Protein AF-A0A401T7M8-F1 (afdb_monomer_lite)

Structure (mmCIF, N/CA/C/O backbone):
data_AF-A0A401T7M8-F1
#
_entry.id   AF-A0A401T7M8-F1
#
loop_
_atom_site.group_PDB
_atom_site.id
_atom_site.type_symbol
_atom_site.label_atom_id
_atom_site.label_alt_id
_atom_site.label_comp_id
_atom_site.label_asym_id
_atom_site.label_entity_id
_atom_site.label_seq_id
_atom_site.pdbx_PDB_ins_code
_atom_site.Cartn_x
_atom_site.Cartn_y
_atom_site.Cartn_z
_atom_site.occupancy
_atom_site.B_iso_or_equiv
_atom_site.auth_seq_id
_atom_site.auth_comp_id
_atom_site.auth_asym_id
_atom_site.auth_atom_id
_atom_site.pdbx_PDB_model_num
ATOM 1 N N . MET A 1 1 ? 1.862 6.008 -0.676 1.00 31.38 1 MET A N 1
ATOM 2 C CA . MET A 1 1 ? 2.885 5.037 -0.182 1.00 31.38 1 MET A CA 1
ATOM 3 C C . MET A 1 1 ? 3.430 5.358 1.215 1.00 31.38 1 MET A C 1
ATOM 5 O O . MET A 1 1 ? 3.643 4.429 1.975 1.00 31.38 1 MET A O 1
ATOM 9 N N . VAL A 1 2 ? 3.645 6.629 1.590 1.00 28.81 2 VAL A N 1
ATOM 10 C CA . VAL A 1 2 ? 4.182 6.991 2.924 1.00 28.81 2 VAL A CA 1
ATOM 11 C C . VAL A 1 2 ? 3.131 6.865 4.044 1.00 28.81 2 VAL A C 1
ATOM 13 O O . VAL A 1 2 ? 3.488 6.585 5.181 1.00 28.81 2 VAL A O 1
ATOM 16 N N . SER A 1 3 ? 1.835 6.980 3.742 1.00 32.28 3 SER A N 1
ATOM 17 C CA . SER A 1 3 ? 0.786 7.075 4.772 1.00 32.28 3 SER A CA 1
ATOM 18 C C . SER A 1 3 ? 0.547 5.792 5.589 1.00 32.28 3 SER A C 1
ATOM 20 O O . SER A 1 3 ? 0.244 5.888 6.776 1.00 32.28 3 SER A O 1
ATOM 22 N N . PHE A 1 4 ? 0.754 4.595 5.021 1.00 37.69 4 PHE A N 1
ATOM 23 C CA . PHE A 1 4 ? 0.556 3.327 5.748 1.00 37.69 4 PHE A CA 1
ATOM 24 C C . PHE A 1 4 ? 1.695 2.998 6.726 1.00 37.69 4 PHE A C 1
ATOM 26 O O . PHE A 1 4 ? 1.486 2.322 7.730 1.00 37.69 4 PHE A O 1
ATOM 33 N N . PHE A 1 5 ? 2.912 3.478 6.450 1.00 39.28 5 PHE A N 1
ATOM 34 C CA . PHE A 1 5 ? 4.125 3.049 7.158 1.00 39.28 5 PHE A CA 1
ATOM 35 C C . PHE A 1 5 ? 4.522 3.936 8.343 1.00 39.28 5 PHE A C 1
ATOM 37 O O . PHE A 1 5 ? 5.533 3.663 8.988 1.00 39.28 5 PHE A O 1
ATOM 44 N N . VAL A 1 6 ? 3.746 4.984 8.650 1.00 40.47 6 VAL A N 1
ATOM 45 C CA . VAL A 1 6 ? 4.105 5.962 9.698 1.00 40.47 6 VAL A CA 1
ATOM 46 C C . VAL A 1 6 ? 3.159 5.968 10.904 1.00 40.47 6 VAL A C 1
ATOM 48 O O . VAL A 1 6 ? 3.328 6.749 11.839 1.00 40.47 6 VAL A O 1
ATOM 51 N N . VAL A 1 7 ? 2.208 5.038 10.964 1.00 35.06 7 VAL A N 1
ATOM 52 C CA . VAL A 1 7 ? 1.439 4.806 12.191 1.00 35.06 7 VAL A CA 1
ATOM 53 C C . VAL A 1 7 ? 1.988 3.567 12.873 1.00 35.06 7 VAL A C 1
ATOM 55 O O . VAL A 1 7 ? 1.633 2.439 12.556 1.00 35.06 7 VAL A O 1
ATOM 58 N N . SER A 1 8 ? 2.905 3.790 13.812 1.00 33.16 8 SER A N 1
ATOM 59 C CA . SER A 1 8 ? 3.337 2.753 14.744 1.00 33.16 8 SER A CA 1
ATOM 60 C C . SER A 1 8 ? 2.199 2.538 15.752 1.00 33.16 8 SER A C 1
ATOM 62 O O . SER A 1 8 ? 1.913 3.466 16.517 1.00 33.16 8 SER A O 1
ATOM 64 N N . PRO A 1 9 ? 1.510 1.379 15.785 1.00 36.31 9 PRO A N 1
ATOM 65 C CA . PRO A 1 9 ? 0.599 1.104 16.882 1.00 36.31 9 PRO A CA 1
ATOM 66 C C . PRO A 1 9 ? 1.439 1.009 18.157 1.00 36.31 9 PRO A C 1
ATOM 68 O O . PRO A 1 9 ? 2.348 0.183 18.259 1.00 36.31 9 PRO A O 1
ATOM 71 N N . LYS A 1 10 ? 1.160 1.867 19.142 1.00 33.59 10 LYS A N 1
ATOM 72 C CA . LYS A 1 10 ? 1.684 1.661 20.494 1.00 33.59 10 LYS A CA 1
ATOM 73 C C . LYS A 1 10 ? 1.065 0.369 21.021 1.00 33.59 10 LYS A C 1
ATOM 75 O O . LYS A 1 10 ? -0.096 0.360 21.420 1.00 33.59 10 LYS A O 1
ATOM 80 N N . THR A 1 11 ? 1.832 -0.717 21.018 1.00 35.06 11 THR A N 1
ATOM 81 C CA . THR A 1 11 ? 1.477 -1.942 21.734 1.00 35.06 11 THR A CA 1
ATOM 82 C C . THR A 1 11 ? 1.495 -1.627 23.223 1.00 35.06 11 THR A C 1
ATOM 84 O O . THR A 1 11 ? 2.559 -1.497 23.827 1.00 35.06 11 THR A O 1
ATOM 87 N N . VAL A 1 12 ? 0.314 -1.450 23.810 1.00 32.28 12 VAL A N 1
ATOM 88 C CA . VAL A 1 12 ? 0.170 -1.401 25.262 1.00 32.28 12 VAL A CA 1
ATOM 89 C C . VAL A 1 12 ? 0.231 -2.844 25.743 1.00 32.28 12 VAL A C 1
ATOM 91 O O . VAL A 1 12 ? -0.694 -3.620 25.512 1.00 32.28 12 VAL A O 1
ATOM 94 N N . VAL A 1 13 ? 1.346 -3.216 26.369 1.00 37.28 13 VAL A N 1
ATOM 95 C CA . VAL A 1 13 ? 1.471 -4.510 27.042 1.00 37.28 13 VAL A CA 1
ATOM 96 C C . VAL A 1 13 ? 0.639 -4.424 28.313 1.00 37.28 13 VAL A C 1
ATOM 98 O O . VAL A 1 13 ? 1.050 -3.813 29.297 1.00 37.28 13 VAL A O 1
ATOM 101 N N . ILE A 1 14 ? -0.559 -4.998 28.279 1.00 36.59 14 ILE A N 1
ATOM 102 C CA . ILE A 1 14 ? -1.353 -5.192 29.487 1.00 36.59 14 ILE A CA 1
ATOM 103 C C . ILE A 1 14 ? -0.932 -6.543 30.051 1.00 36.59 14 ILE A C 1
ATOM 105 O O . ILE A 1 14 ? -1.253 -7.590 29.491 1.00 36.59 14 ILE A O 1
ATOM 109 N N . VAL A 1 15 ? -0.177 -6.512 31.146 1.00 41.06 15 VAL A N 1
ATOM 110 C CA . VAL A 1 15 ? 0.148 -7.720 31.903 1.00 41.06 15 VAL A CA 1
ATOM 111 C C . VAL A 1 15 ? -1.126 -8.154 32.614 1.00 41.06 15 VAL A C 1
ATOM 113 O O . VAL A 1 15 ? -1.575 -7.500 33.556 1.00 41.06 15 VAL A O 1
ATOM 116 N N . ARG A 1 16 ? -1.735 -9.247 32.153 1.00 35.09 16 ARG A N 1
ATOM 117 C CA . ARG A 1 16 ? -2.823 -9.887 32.887 1.00 35.09 16 ARG A CA 1
ATOM 118 C C . ARG A 1 16 ? -2.195 -10.889 33.848 1.00 35.09 16 ARG A C 1
ATOM 120 O O . ARG A 1 16 ? -1.600 -11.867 33.413 1.00 35.09 16 ARG A O 1
ATOM 127 N N . GLN A 1 17 ? -2.328 -10.635 35.145 1.00 35.97 17 GLN A N 1
ATOM 128 C CA . GLN A 1 17 ? -2.027 -11.630 36.172 1.00 35.97 17 GLN A CA 1
ATOM 129 C C . GLN A 1 17 ? -3.203 -12.613 36.211 1.00 35.97 17 GLN A C 1
ATOM 131 O O . GLN A 1 17 ? -4.320 -12.229 36.564 1.00 35.97 17 GLN A O 1
ATOM 136 N N . VAL A 1 18 ? -2.984 -13.854 35.780 1.00 38.50 18 VAL A N 1
ATOM 137 C CA . VAL A 1 18 ? -3.948 -14.950 35.954 1.00 38.50 18 VAL A CA 1
ATOM 138 C C . VAL A 1 18 ? -3.264 -15.984 36.839 1.00 38.50 18 VAL A C 1
ATOM 140 O O . VAL A 1 18 ? -2.450 -16.770 36.371 1.00 38.50 18 VAL A O 1
ATOM 143 N N . GLY A 1 19 ? -3.551 -15.948 38.140 1.00 59.22 19 GLY A N 1
ATOM 144 C CA . GLY A 1 19 ? -2.808 -16.752 39.113 1.00 59.22 19 GLY A CA 1
ATOM 145 C C . GLY A 1 19 ? -1.381 -16.228 39.319 1.00 59.22 19 GLY A C 1
ATOM 146 O O . GLY A 1 19 ? -1.195 -15.020 39.430 1.00 59.22 19 GLY A O 1
ATOM 147 N N . ASN A 1 20 ? -0.398 -17.133 39.387 1.00 40.28 20 ASN A N 1
ATOM 148 C CA . ASN A 1 20 ? 1.014 -16.824 39.670 1.00 40.28 20 ASN A CA 1
ATOM 149 C C . ASN A 1 20 ? 1.870 -16.611 38.401 1.00 40.28 20 ASN A C 1
ATOM 151 O O . ASN A 1 20 ? 3.092 -16.518 38.494 1.00 40.28 20 ASN A O 1
ATOM 155 N N . GLU A 1 21 ? 1.247 -16.566 37.219 1.00 33.78 21 GLU A N 1
ATOM 156 C CA . GLU A 1 21 ? 1.931 -16.369 35.939 1.00 33.78 21 GLU A CA 1
ATOM 157 C C . GLU A 1 21 ? 1.524 -15.047 35.276 1.00 33.78 21 GLU A C 1
ATOM 159 O O . GLU A 1 21 ? 0.342 -14.710 35.131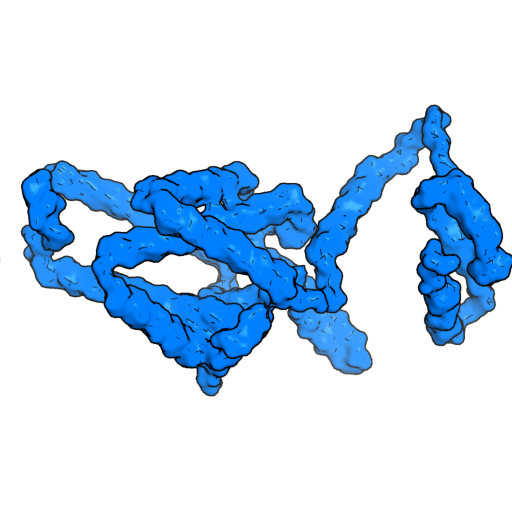 1.00 33.78 21 GLU A O 1
ATOM 164 N N . SER A 1 22 ? 2.534 -14.298 34.836 1.00 35.78 22 SER A N 1
ATOM 165 C CA . SER A 1 22 ? 2.394 -13.093 34.026 1.00 35.78 22 SER A CA 1
ATOM 166 C C . SER A 1 22 ? 2.335 -13.461 32.542 1.00 35.78 22 SER A C 1
ATOM 168 O O . SER A 1 22 ? 3.359 -13.716 31.913 1.00 35.78 22 SER A O 1
ATOM 170 N N . GLN A 1 23 ? 1.142 -13.433 31.942 1.00 32.62 23 GLN A N 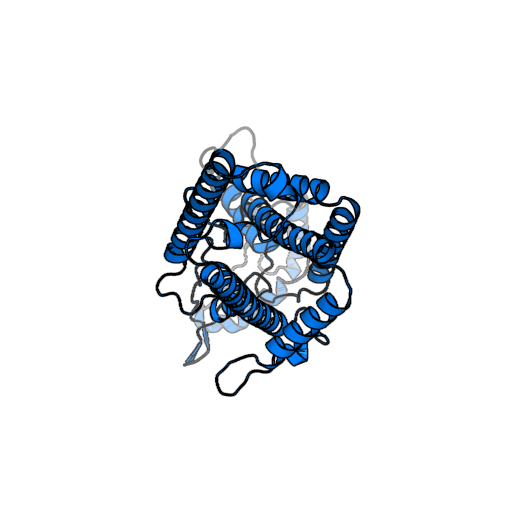1
ATOM 171 C CA . GLN A 1 23 ? 1.004 -13.546 30.487 1.00 32.62 23 GLN A CA 1
ATOM 172 C C . GLN A 1 23 ? 0.985 -12.156 29.835 1.00 32.62 23 GLN A C 1
ATOM 174 O O . GLN A 1 23 ? 0.134 -11.313 30.135 1.00 32.62 23 GLN A O 1
ATOM 179 N N . SER A 1 24 ? 1.923 -11.916 28.915 1.00 34.31 24 SER A N 1
ATOM 180 C CA . SER A 1 24 ? 1.933 -10.748 28.030 1.00 34.31 24 SER A CA 1
ATOM 181 C C . SER A 1 24 ? 1.094 -11.032 26.783 1.00 34.31 24 SER A C 1
ATOM 183 O O . SER A 1 24 ? 1.514 -11.784 25.904 1.00 34.31 24 SER A O 1
ATOM 185 N N . ILE A 1 25 ? -0.094 -10.432 26.698 1.00 36.44 25 ILE A N 1
ATOM 186 C CA . ILE A 1 25 ? -0.972 -10.534 25.525 1.00 36.44 25 ILE A CA 1
ATOM 187 C C . ILE A 1 25 ? -0.634 -9.393 24.555 1.00 36.44 25 ILE A C 1
ATOM 189 O O . ILE A 1 25 ? -0.773 -8.216 24.894 1.00 36.44 25 ILE A O 1
ATOM 193 N N . TYR A 1 26 ? -0.210 -9.736 23.337 1.00 36.56 26 TYR A N 1
ATOM 194 C CA . TYR A 1 26 ? -0.011 -8.783 22.242 1.00 36.56 26 TYR A CA 1
ATOM 195 C C . TYR A 1 26 ? -1.365 -8.500 21.571 1.00 36.56 26 TYR A C 1
ATOM 197 O O . TYR A 1 26 ? -2.029 -9.412 21.086 1.00 36.56 26 TYR A O 1
ATOM 205 N N . THR A 1 27 ? -1.814 -7.244 21.593 1.00 36.97 27 THR A N 1
ATOM 206 C CA . THR A 1 27 ? -3.163 -6.840 21.162 1.00 36.97 27 THR A CA 1
ATOM 207 C C . THR A 1 27 ? -3.173 -6.316 19.722 1.00 36.97 27 THR A C 1
ATOM 209 O O . THR A 1 27 ? -2.440 -5.386 19.394 1.00 36.97 27 THR A O 1
ATOM 212 N N . ASN A 1 28 ? -4.042 -6.876 18.869 1.00 37.66 28 ASN A N 1
ATOM 213 C CA . ASN A 1 28 ? -4.322 -6.391 17.512 1.00 37.66 28 ASN A CA 1
ATOM 214 C C . ASN A 1 28 ? -5.812 -6.032 17.388 1.00 37.66 28 ASN A C 1
ATOM 216 O O . ASN A 1 28 ? -6.677 -6.873 17.610 1.00 37.66 28 ASN A O 1
ATOM 220 N N . TYR A 1 29 ? -6.111 -4.781 17.026 1.00 37.66 29 TYR A N 1
ATOM 221 C CA . TYR A 1 29 ? -7.479 -4.232 16.963 1.00 37.66 29 TYR A CA 1
ATOM 222 C C . TYR A 1 29 ? -8.126 -4.309 15.570 1.00 37.66 29 TYR A C 1
ATOM 224 O O . TYR A 1 29 ? -9.270 -3.900 15.398 1.00 37.66 29 TYR A O 1
ATOM 232 N N . THR A 1 30 ? -7.408 -4.795 14.558 1.00 38.53 30 THR A N 1
ATOM 233 C CA . THR A 1 30 ? -7.814 -4.680 13.147 1.00 38.53 30 THR A CA 1
ATOM 234 C C . THR A 1 30 ? -8.307 -5.977 12.515 1.00 38.53 30 THR A C 1
ATOM 236 O O . THR A 1 30 ? -8.588 -5.976 11.322 1.00 38.53 30 THR A O 1
ATOM 239 N N . GLY A 1 31 ? -8.381 -7.096 13.247 1.00 37.62 31 GLY A N 1
ATOM 240 C CA . GLY A 1 31 ? -8.652 -8.424 12.663 1.00 37.62 31 GLY A CA 1
ATOM 241 C C . GLY A 1 31 ? -7.514 -8.952 11.770 1.00 37.62 31 GLY A C 1
ATOM 242 O O . GLY A 1 31 ? -7.318 -10.153 11.687 1.00 37.62 31 GLY A O 1
ATOM 243 N N . PHE A 1 32 ? -6.713 -8.056 11.192 1.00 46.47 32 PHE A N 1
ATOM 244 C CA . PHE A 1 32 ? -5.387 -8.303 10.638 1.00 46.47 32 PHE A CA 1
ATOM 245 C C . PHE A 1 32 ? -4.332 -8.251 11.737 1.00 46.47 32 PHE A C 1
ATOM 247 O O . PHE A 1 32 ? -4.279 -7.269 12.497 1.00 46.47 32 PHE A O 1
ATOM 254 N N . SER A 1 33 ? -3.455 -9.254 11.796 1.00 52.06 33 SER A N 1
ATOM 255 C CA . SER A 1 33 ? -2.291 -9.198 12.665 1.00 52.06 33 SER A CA 1
ATOM 256 C C . SER A 1 33 ? -1.235 -8.280 12.053 1.00 52.06 33 SER A C 1
ATOM 258 O O . SER A 1 33 ? -0.311 -8.699 11.355 1.00 52.06 33 SER A O 1
ATOM 260 N N . MET A 1 34 ? -1.347 -6.980 12.341 1.00 52.34 34 MET A N 1
ATOM 261 C CA . MET A 1 34 ? -0.344 -5.992 11.928 1.00 52.34 34 MET A CA 1
ATOM 262 C C . MET A 1 34 ? 1.053 -6.351 12.469 1.00 52.34 34 MET A C 1
ATOM 264 O O . MET A 1 34 ? 2.066 -6.049 11.839 1.00 52.34 34 MET A O 1
ATOM 268 N N . ALA A 1 35 ? 1.110 -7.056 13.605 1.00 55.78 35 ALA A N 1
ATOM 269 C CA . ALA A 1 35 ? 2.326 -7.668 14.132 1.00 55.78 35 ALA A CA 1
ATOM 270 C C . ALA A 1 35 ? 2.925 -8.706 13.165 1.00 55.78 35 ALA A C 1
ATOM 272 O O . ALA A 1 35 ? 4.104 -8.610 12.834 1.00 55.78 35 ALA A O 1
ATOM 273 N N . THR A 1 36 ? 2.110 -9.621 12.635 1.00 58.19 36 THR A N 1
ATOM 274 C CA . THR A 1 36 ? 2.546 -10.655 11.684 1.00 58.19 36 THR A CA 1
ATOM 275 C C . THR A 1 36 ? 3.031 -10.042 10.371 1.00 58.19 36 THR A C 1
ATOM 277 O O . THR A 1 36 ? 4.075 -10.447 9.861 1.00 58.19 36 THR A O 1
ATOM 280 N N . LEU A 1 37 ? 2.349 -9.016 9.847 1.00 58.75 37 LEU A N 1
ATOM 281 C CA . LEU A 1 37 ? 2.822 -8.278 8.667 1.00 58.75 37 LEU A CA 1
ATOM 282 C C . LEU A 1 37 ? 4.147 -7.551 8.929 1.00 58.75 37 LEU A C 1
ATOM 284 O O . LEU A 1 37 ? 5.043 -7.581 8.085 1.00 58.75 37 LEU A O 1
ATOM 288 N N . ARG A 1 38 ? 4.301 -6.924 10.101 1.00 61.44 38 ARG A N 1
ATOM 289 C CA . ARG A 1 38 ? 5.541 -6.235 10.482 1.00 61.44 38 ARG A CA 1
ATOM 290 C C . ARG A 1 38 ? 6.713 -7.205 10.588 1.00 61.44 38 ARG A C 1
ATOM 292 O O . ARG A 1 38 ? 7.760 -6.934 10.010 1.00 61.44 38 ARG A O 1
ATOM 299 N N . GLU A 1 39 ? 6.531 -8.311 11.300 1.00 65.25 39 GLU A N 1
ATOM 300 C CA . GLU A 1 39 ? 7.555 -9.343 11.499 1.00 65.25 39 GLU A CA 1
ATOM 301 C C . GLU A 1 39 ? 8.011 -9.946 10.172 1.00 65.25 39 GLU A C 1
ATOM 303 O O . GLU A 1 39 ? 9.207 -10.076 9.931 1.00 65.25 39 GLU A O 1
ATOM 308 N N . ASN A 1 40 ? 7.070 -10.233 9.272 1.00 68.50 40 ASN A N 1
ATOM 309 C CA . ASN A 1 40 ? 7.398 -10.861 7.999 1.00 68.50 40 ASN A CA 1
ATOM 310 C C . ASN A 1 40 ? 8.025 -9.888 6.991 1.00 68.50 40 ASN A C 1
ATOM 312 O O . ASN A 1 40 ? 8.885 -10.291 6.208 1.00 68.50 40 ASN A O 1
ATOM 316 N N . LEU A 1 41 ? 7.622 -8.617 6.977 1.00 67.75 41 LEU A N 1
ATOM 317 C CA . LEU A 1 41 ? 7.991 -7.712 5.887 1.00 67.75 41 LEU A CA 1
ATOM 318 C C . LEU A 1 41 ? 9.113 -6.716 6.260 1.00 67.75 41 LEU A C 1
ATOM 320 O O . LEU A 1 41 ? 9.862 -6.310 5.378 1.00 67.75 41 LEU A O 1
ATOM 324 N N . TRP A 1 42 ? 9.270 -6.349 7.541 1.00 66.38 42 TRP A N 1
ATOM 325 C CA . TRP A 1 42 ? 10.200 -5.289 7.992 1.00 66.38 42 TRP A CA 1
ATOM 326 C C . TRP A 1 42 ? 10.845 -5.594 9.357 1.00 66.38 42 TRP A C 1
ATOM 328 O O . TRP A 1 42 ? 11.391 -4.688 9.990 1.00 66.38 42 TRP A O 1
ATOM 338 N N . GLY A 1 43 ? 10.755 -6.840 9.839 1.00 65.06 43 GLY A N 1
ATOM 339 C CA . GLY A 1 43 ? 11.199 -7.241 11.180 1.00 65.06 43 GLY A CA 1
ATOM 340 C C . GLY A 1 43 ? 12.684 -6.986 11.455 1.00 65.06 43 GLY A C 1
ATOM 341 O O . GLY A 1 43 ? 13.062 -6.766 12.601 1.00 65.06 43 GLY A O 1
ATOM 342 N N . ASP A 1 44 ? 13.498 -6.913 10.400 1.00 74.12 44 ASP A N 1
ATOM 343 C CA . ASP A 1 44 ? 14.956 -6.778 10.483 1.00 74.12 44 ASP A CA 1
ATOM 344 C C . ASP A 1 44 ? 15.445 -5.320 10.637 1.00 74.12 44 ASP A C 1
ATOM 346 O O . ASP A 1 44 ? 16.644 -5.054 10.741 1.00 74.12 44 ASP A O 1
ATOM 350 N N . LEU A 1 45 ? 14.538 -4.335 10.651 1.00 77.25 45 LEU A N 1
ATOM 351 C CA . LEU A 1 45 ? 14.898 -2.923 10.812 1.00 77.25 45 LEU A CA 1
ATOM 352 C C . LEU A 1 45 ? 15.106 -2.554 12.284 1.00 77.25 45 LEU A C 1
ATOM 354 O O . LEU A 1 45 ? 14.177 -2.602 13.085 1.00 77.25 45 LEU A O 1
ATOM 358 N N . LYS A 1 46 ? 16.298 -2.033 12.613 1.00 76.44 46 LYS A N 1
ATOM 359 C CA . LYS A 1 46 ? 16.633 -1.541 13.964 1.00 76.44 46 LYS A CA 1
ATOM 360 C C . LYS A 1 46 ? 15.641 -0.488 14.483 1.00 76.44 46 LYS A C 1
ATOM 362 O O . LYS A 1 46 ? 15.236 -0.557 15.633 1.00 76.44 46 LYS A O 1
ATOM 367 N N . ASN A 1 47 ? 15.260 0.480 13.638 1.00 81.31 47 ASN A N 1
ATOM 368 C CA . ASN A 1 47 ? 14.345 1.582 13.975 1.00 81.31 47 ASN A CA 1
ATOM 369 C C . ASN A 1 47 ? 13.336 1.836 12.833 1.00 81.31 47 ASN A C 1
ATOM 371 O O . ASN A 1 47 ? 13.541 2.761 12.037 1.00 81.31 47 ASN A O 1
ATOM 375 N N . PRO A 1 48 ? 12.242 1.059 12.727 1.00 78.50 48 PRO A N 1
ATOM 376 C CA . PRO A 1 48 ? 11.340 1.116 11.574 1.00 78.50 48 PRO A CA 1
ATOM 377 C C . PRO A 1 48 ? 10.632 2.472 11.439 1.00 78.50 48 PRO A C 1
ATOM 379 O O . PRO A 1 48 ? 10.590 3.037 10.350 1.00 78.50 48 PRO A O 1
ATOM 382 N N . SER A 1 49 ? 10.175 3.067 12.546 1.00 78.12 49 SER A N 1
ATOM 383 C CA . SER A 1 49 ? 9.419 4.333 12.531 1.00 78.12 49 SER A CA 1
ATOM 384 C C . SER A 1 49 ? 10.193 5.530 11.957 1.00 78.12 49 SER A C 1
ATOM 386 O O . SER A 1 49 ? 9.577 6.501 11.531 1.00 78.12 49 SER A O 1
ATOM 388 N N . TYR A 1 50 ? 11.530 5.480 11.943 1.00 79.38 50 TYR A N 1
ATOM 389 C CA . TYR A 1 50 ? 12.383 6.527 11.365 1.00 79.38 50 TYR A CA 1
ATOM 390 C C . TYR A 1 50 ? 13.005 6.101 10.030 1.00 79.38 50 TYR A C 1
ATOM 392 O O . TYR A 1 50 ? 13.033 6.884 9.079 1.00 79.38 50 TYR A O 1
ATOM 400 N N . ALA A 1 51 ? 13.500 4.862 9.946 1.00 83.69 51 ALA A N 1
ATOM 401 C CA . ALA A 1 51 ? 14.223 4.373 8.776 1.00 83.69 51 ALA A CA 1
ATOM 402 C C . ALA A 1 51 ? 13.328 4.263 7.535 1.00 83.69 51 ALA A C 1
ATOM 404 O O . ALA A 1 51 ? 13.775 4.595 6.440 1.00 83.69 51 ALA A O 1
ATOM 405 N N . ILE A 1 52 ? 12.066 3.859 7.709 1.00 82.69 52 ILE A N 1
ATOM 406 C CA . ILE A 1 52 ? 11.121 3.681 6.604 1.00 82.69 52 ILE A CA 1
ATOM 407 C C . ILE A 1 52 ? 10.804 5.012 5.908 1.00 82.69 52 ILE A C 1
ATOM 409 O O . ILE A 1 52 ? 11.148 5.146 4.734 1.00 82.69 52 ILE A O 1
ATOM 413 N N . PRO A 1 53 ? 10.222 6.030 6.582 1.00 82.69 53 PRO A N 1
ATOM 414 C CA . PRO A 1 53 ? 9.849 7.270 5.903 1.00 82.69 53 PRO A CA 1
ATOM 415 C C . PRO A 1 53 ? 11.060 7.982 5.290 1.00 82.69 53 PRO A C 1
ATOM 417 O O . PRO A 1 53 ? 10.983 8.459 4.159 1.00 82.69 53 PRO A O 1
ATOM 420 N N . LYS A 1 54 ? 12.200 8.012 5.993 1.00 83.88 54 LYS A N 1
ATOM 421 C CA . LYS A 1 54 ? 13.424 8.641 5.483 1.00 83.88 54 LYS A CA 1
ATOM 422 C C . LYS A 1 54 ? 13.989 7.890 4.276 1.00 83.88 54 LYS A C 1
ATOM 424 O O . LYS A 1 54 ? 14.321 8.521 3.278 1.00 83.88 54 LYS A O 1
ATOM 429 N N . GLY A 1 55 ? 14.072 6.562 4.355 1.00 86.88 55 GLY A N 1
ATOM 430 C CA . GLY A 1 55 ? 14.572 5.723 3.268 1.00 86.88 55 GLY A CA 1
ATOM 431 C C . GLY A 1 55 ? 13.712 5.838 2.012 1.00 86.88 55 GLY A C 1
ATOM 432 O O . GLY A 1 55 ? 14.241 6.090 0.933 1.00 86.88 55 GLY A O 1
ATOM 433 N N . THR A 1 56 ? 12.387 5.739 2.152 1.00 84.12 56 THR A N 1
ATOM 434 C CA . THR A 1 56 ? 11.459 5.822 1.017 1.00 84.12 56 THR A CA 1
ATOM 435 C C . THR A 1 56 ? 11.493 7.194 0.344 1.00 84.12 56 THR A C 1
ATOM 437 O O . THR A 1 56 ? 11.595 7.259 -0.877 1.00 84.12 56 THR A O 1
ATOM 440 N N . VAL A 1 57 ? 11.449 8.295 1.106 1.00 84.12 57 VAL A N 1
ATOM 441 C CA . VAL A 1 57 ? 11.453 9.650 0.523 1.00 84.12 57 VAL A CA 1
ATOM 442 C C . VAL A 1 57 ? 12.767 9.940 -0.205 1.00 84.12 57 VAL A C 1
ATOM 444 O O . VAL A 1 57 ? 12.738 10.421 -1.336 1.00 84.12 57 VAL A O 1
ATOM 447 N N . ILE A 1 58 ? 13.914 9.599 0.395 1.00 88.81 58 ILE A N 1
ATOM 448 C CA . ILE A 1 58 ? 15.223 9.796 -0.245 1.00 88.81 58 ILE A CA 1
ATOM 449 C C . ILE A 1 58 ? 15.333 8.953 -1.521 1.00 88.81 58 ILE A C 1
ATOM 451 O O . ILE A 1 58 ? 15.769 9.470 -2.546 1.00 88.81 58 ILE A O 1
ATOM 455 N N . ALA A 1 59 ? 14.901 7.688 -1.490 1.00 83.81 59 ALA A N 1
ATOM 456 C CA . ALA A 1 59 ? 14.945 6.811 -2.658 1.00 83.81 59 ALA A CA 1
ATOM 457 C C . ALA A 1 59 ? 14.073 7.328 -3.816 1.00 83.81 59 ALA A C 1
ATOM 459 O O . ALA A 1 59 ? 14.512 7.326 -4.967 1.00 83.81 59 ALA A O 1
ATOM 460 N N . VAL A 1 60 ? 12.862 7.815 -3.524 1.00 85.75 60 VAL A N 1
ATOM 461 C CA . VAL A 1 60 ? 11.963 8.386 -4.540 1.00 85.75 60 VAL A CA 1
ATOM 462 C C . VAL A 1 60 ? 12.553 9.660 -5.144 1.00 85.75 60 VAL A C 1
ATOM 464 O O . VAL A 1 60 ? 12.592 9.783 -6.363 1.00 85.75 60 VAL A O 1
ATOM 467 N N . ILE A 1 61 ? 13.062 10.584 -4.324 1.00 89.50 61 ILE A N 1
ATOM 468 C CA . ILE A 1 61 ? 13.682 11.821 -4.826 1.00 89.50 61 ILE A CA 1
ATOM 469 C C . ILE A 1 61 ? 14.916 11.496 -5.675 1.00 89.50 61 ILE A C 1
ATOM 471 O O . ILE A 1 61 ? 15.070 12.037 -6.767 1.00 89.50 61 ILE A O 1
ATOM 475 N N . TYR A 1 62 ? 15.771 10.585 -5.206 1.00 92.81 62 TYR A N 1
ATOM 476 C CA . TYR A 1 62 ? 16.974 10.180 -5.928 1.00 92.81 62 TYR A CA 1
ATOM 477 C C . TYR A 1 62 ? 16.640 9.570 -7.295 1.00 92.81 62 TYR A C 1
ATOM 479 O O . TYR A 1 62 ? 17.153 10.023 -8.315 1.00 92.81 62 TYR A O 1
ATOM 487 N N . THR A 1 63 ? 15.738 8.585 -7.338 1.00 89.31 63 THR A N 1
ATOM 488 C CA . THR A 1 63 ? 15.334 7.939 -8.599 1.00 89.31 63 THR A CA 1
ATOM 489 C C . THR A 1 63 ? 14.637 8.909 -9.550 1.00 89.31 63 THR A C 1
ATOM 491 O O . THR A 1 63 ? 14.919 8.895 -10.745 1.00 89.31 63 THR A O 1
ATOM 494 N N . PHE A 1 64 ? 13.793 9.803 -9.033 1.00 88.31 64 PHE A N 1
ATOM 495 C CA . PHE A 1 64 ? 13.155 10.852 -9.824 1.00 88.31 64 PHE A CA 1
ATOM 496 C C . PHE A 1 64 ? 14.179 11.793 -10.475 1.00 88.31 64 PHE A C 1
ATOM 498 O O . PHE A 1 64 ? 14.105 12.035 -11.679 1.00 88.31 64 PHE A O 1
ATOM 505 N N . LEU A 1 65 ? 15.171 12.270 -9.714 1.00 95.25 65 LEU A N 1
ATOM 506 C CA . LEU A 1 65 ? 16.241 13.121 -10.245 1.00 95.25 65 LEU A CA 1
ATOM 507 C C . LEU A 1 65 ? 17.082 12.396 -11.300 1.00 95.25 65 LEU A C 1
ATOM 509 O O . LEU A 1 65 ? 17.400 12.986 -12.331 1.00 95.25 65 LEU A O 1
ATOM 513 N N . VAL A 1 66 ? 17.401 11.117 -11.081 1.00 94.38 66 VAL A N 1
ATOM 514 C CA . VAL A 1 66 ? 18.125 10.295 -12.062 1.00 94.38 66 VAL A CA 1
ATOM 515 C C . VAL A 1 66 ? 17.321 10.151 -13.358 1.00 94.38 66 VAL A C 1
ATOM 517 O O . VAL A 1 66 ? 17.883 10.335 -14.436 1.00 94.38 66 VAL A O 1
ATOM 520 N N . TYR A 1 67 ? 16.011 9.889 -13.283 1.00 91.62 67 TYR A N 1
ATOM 521 C CA . TYR A 1 67 ? 15.162 9.801 -14.476 1.00 91.62 67 TYR A CA 1
ATOM 522 C C . TYR A 1 67 ? 15.027 11.136 -15.215 1.00 91.62 67 TYR A C 1
ATOM 524 O O . TYR A 1 67 ? 15.072 11.145 -16.445 1.00 91.62 67 TYR A O 1
ATOM 532 N N . LEU A 1 68 ? 14.905 12.259 -14.499 1.00 94.56 68 LEU A N 1
ATOM 533 C CA . LEU A 1 68 ? 14.875 13.588 -15.116 1.00 94.56 68 LEU A CA 1
ATOM 534 C C . LEU A 1 68 ? 16.186 13.911 -15.833 1.00 94.56 68 LEU A C 1
ATOM 536 O O . LEU A 1 68 ? 16.164 14.347 -16.983 1.00 94.56 68 LEU A O 1
ATOM 540 N N . LEU A 1 69 ? 17.319 13.664 -15.175 1.00 95.94 69 LEU A N 1
ATOM 541 C CA . LEU A 1 69 ? 18.643 13.890 -15.745 1.00 95.94 69 LEU A CA 1
ATOM 542 C C . LEU A 1 69 ? 18.868 13.017 -16.983 1.00 95.94 69 LEU A C 1
ATOM 544 O O . LEU A 1 69 ? 19.348 13.507 -18.002 1.00 95.94 69 LEU A O 1
ATOM 548 N N . LEU A 1 70 ? 18.464 11.748 -16.930 1.00 92.88 70 LEU A N 1
ATOM 549 C CA . LEU A 1 70 ? 18.551 10.836 -18.066 1.00 92.88 70 LEU A CA 1
ATOM 550 C C . LEU A 1 70 ? 17.657 11.288 -19.229 1.00 92.88 70 LEU A C 1
ATOM 552 O O . LEU A 1 70 ? 18.120 11.319 -20.365 1.00 92.88 70 LEU A O 1
ATOM 556 N N . CYS A 1 71 ? 16.414 11.698 -18.961 1.00 93.00 71 CYS A N 1
ATOM 557 C CA . CYS A 1 71 ? 15.509 12.240 -19.978 1.00 93.00 71 CYS A CA 1
ATOM 558 C C . CYS A 1 71 ? 16.096 13.492 -20.651 1.00 93.00 71 CYS A C 1
ATOM 560 O O . CYS A 1 71 ? 16.084 13.608 -21.879 1.00 93.00 71 CYS A O 1
ATOM 562 N N . PHE A 1 72 ? 16.671 14.397 -19.854 1.00 95.06 72 PHE A N 1
ATOM 563 C CA . PHE A 1 72 ? 17.338 15.598 -20.344 1.00 95.06 72 PHE A CA 1
ATOM 564 C C . PHE A 1 72 ? 18.532 15.236 -21.238 1.00 95.06 72 PHE A C 1
ATOM 566 O O . PHE A 1 72 ? 18.551 15.613 -22.404 1.00 95.06 72 PHE A O 1
ATOM 573 N N . LEU A 1 73 ? 19.477 14.424 -20.755 1.00 93.38 73 LEU A N 1
ATOM 574 C CA . LEU A 1 73 ? 20.662 14.019 -21.524 1.00 93.38 73 LEU A CA 1
ATOM 575 C C . LEU A 1 73 ? 20.310 13.308 -22.836 1.00 93.38 73 LEU A C 1
ATOM 577 O O . LEU A 1 73 ? 20.898 13.611 -23.877 1.00 93.38 73 LEU A O 1
ATOM 581 N N . VAL A 1 74 ? 19.335 12.394 -22.804 1.00 92.25 74 VAL A N 1
ATOM 582 C CA . VAL A 1 74 ? 18.852 11.691 -24.001 1.00 92.25 74 VAL A CA 1
ATOM 583 C C . VAL A 1 74 ? 18.270 12.681 -25.008 1.00 92.25 74 VAL A C 1
ATOM 585 O O . VAL A 1 74 ? 18.574 12.574 -26.192 1.00 92.25 74 VAL A O 1
ATOM 588 N N . SER A 1 75 ? 17.516 13.682 -24.548 1.00 91.31 75 SER A N 1
ATOM 589 C CA . SER A 1 75 ? 16.913 14.699 -25.419 1.00 91.31 75 SER A CA 1
ATOM 590 C C . SER A 1 75 ? 17.945 15.583 -26.134 1.00 91.31 75 SER A C 1
ATOM 592 O O . SER A 1 75 ? 17.690 16.003 -27.257 1.00 91.31 75 SER A O 1
ATOM 594 N N . PHE A 1 76 ? 19.105 15.855 -25.520 1.00 91.81 76 PHE A N 1
ATOM 595 C CA . PHE A 1 76 ? 20.183 16.640 -26.150 1.00 91.81 76 PHE A CA 1
ATOM 596 C C . PHE A 1 76 ? 21.114 15.814 -27.043 1.00 91.81 76 PHE A C 1
ATOM 598 O O . PHE A 1 76 ? 21.760 16.375 -27.923 1.00 91.81 76 PHE A O 1
ATOM 605 N N . THR A 1 77 ? 21.211 14.504 -26.807 1.00 89.94 77 THR A N 1
ATOM 606 C CA . THR A 1 77 ? 22.249 13.661 -27.429 1.00 89.94 77 THR A CA 1
ATOM 607 C C . THR A 1 77 ? 21.703 12.745 -28.526 1.00 89.94 77 THR A C 1
ATOM 609 O O . THR A 1 77 ? 22.441 12.374 -29.434 1.00 89.94 77 THR A O 1
ATOM 612 N N . CYS A 1 78 ? 20.429 12.345 -28.454 1.00 88.56 78 CYS A N 1
ATOM 613 C CA . CYS A 1 78 ? 19.873 11.295 -29.311 1.00 88.56 78 CYS A CA 1
ATOM 614 C C . CYS A 1 78 ? 18.948 11.858 -30.390 1.00 88.56 78 CYS A C 1
ATOM 616 O O . CYS A 1 78 ? 18.049 12.645 -30.101 1.00 88.56 78 CYS A O 1
ATOM 618 N N . ASP A 1 79 ? 19.102 11.372 -31.623 1.00 89.38 79 ASP A N 1
ATOM 619 C CA . ASP A 1 79 ? 18.187 11.703 -32.714 1.00 89.38 79 ASP A CA 1
ATOM 620 C C . ASP A 1 79 ? 16.822 11.003 -32.540 1.00 89.38 79 ASP A C 1
ATOM 622 O O . ASP A 1 79 ? 16.709 9.868 -32.062 1.00 89.38 79 ASP A O 1
ATOM 626 N N . ARG A 1 80 ? 15.755 11.672 -32.981 1.00 88.12 80 ARG A N 1
ATOM 627 C CA . ARG A 1 80 ? 14.364 11.214 -32.900 1.00 88.12 80 ARG A CA 1
ATOM 628 C C . ARG A 1 80 ? 14.141 9.892 -33.630 1.00 88.12 80 ARG A C 1
ATOM 630 O O . ARG A 1 80 ? 13.293 9.105 -33.208 1.00 88.12 80 ARG A O 1
ATOM 637 N N . MET A 1 81 ? 14.858 9.658 -34.728 1.00 87.19 81 MET A N 1
ATOM 638 C CA . MET A 1 81 ? 14.726 8.426 -35.511 1.00 87.19 81 MET A CA 1
ATOM 639 C C . MET A 1 81 ? 15.251 7.211 -34.741 1.00 87.19 81 MET A C 1
ATOM 641 O O . MET A 1 81 ? 14.591 6.172 -34.730 1.00 87.19 81 MET A O 1
ATOM 645 N N . LEU A 1 82 ? 16.362 7.372 -34.017 1.00 87.69 82 LEU A N 1
ATOM 646 C CA . LEU A 1 82 ? 16.922 6.332 -33.153 1.00 87.69 82 LEU A CA 1
ATOM 647 C C . LEU A 1 82 ? 15.949 5.972 -32.019 1.00 87.69 82 LEU A C 1
ATOM 649 O O . LEU A 1 82 ? 15.661 4.799 -31.799 1.00 87.69 82 LEU A O 1
ATOM 653 N N . LEU A 1 83 ? 15.378 6.986 -31.360 1.00 86.75 83 LEU A N 1
ATOM 654 C CA . LEU A 1 83 ? 14.455 6.813 -30.229 1.00 86.75 83 LEU A CA 1
ATOM 655 C C . LEU A 1 83 ? 13.135 6.124 -30.602 1.00 86.75 83 LEU A C 1
ATOM 657 O O . LEU A 1 83 ? 12.509 5.492 -29.755 1.00 86.75 83 LEU A O 1
ATOM 661 N N . LYS A 1 84 ? 12.681 6.266 -31.852 1.00 87.81 84 LYS A N 1
ATOM 662 C CA . LYS A 1 84 ? 11.465 5.599 -32.343 1.00 87.81 84 LYS A CA 1
ATOM 663 C C . LYS A 1 84 ? 11.726 4.186 -32.859 1.00 87.81 84 LYS A C 1
ATOM 665 O O . LYS A 1 84 ? 10.824 3.358 -32.797 1.00 87.81 84 LYS A O 1
ATOM 670 N N . GLY A 1 85 ? 12.903 3.956 -33.439 1.00 84.88 85 GLY A N 1
ATOM 671 C CA . GLY A 1 85 ? 13.218 2.727 -34.164 1.00 84.88 85 GLY A CA 1
ATOM 672 C C . GLY A 1 85 ? 13.748 1.596 -33.288 1.00 84.88 85 GLY A C 1
ATOM 673 O O . GLY A 1 85 ? 13.496 0.436 -33.603 1.00 84.88 85 GLY A O 1
ATOM 674 N N . ASP A 1 86 ? 14.453 1.911 -32.196 1.00 87.19 86 ASP A N 1
ATOM 675 C CA . ASP A 1 86 ? 15.127 0.903 -31.374 1.00 87.19 86 ASP A CA 1
ATOM 676 C C . ASP A 1 86 ? 14.818 1.065 -29.877 1.00 87.19 86 ASP A C 1
ATOM 678 O O . ASP A 1 86 ? 15.203 2.041 -29.231 1.00 87.19 86 ASP A O 1
ATOM 682 N N . TYR A 1 87 ? 14.164 0.057 -29.292 1.00 83.38 87 TYR A N 1
ATOM 683 C CA . TYR A 1 87 ? 13.911 -0.015 -27.848 1.00 83.38 87 TYR A CA 1
ATOM 684 C C . TYR A 1 87 ? 15.197 -0.217 -27.026 1.00 83.38 87 TYR A C 1
ATOM 686 O O . TYR A 1 87 ? 15.203 0.038 -25.823 1.00 83.38 87 TYR A O 1
ATOM 694 N N . VAL A 1 88 ? 16.290 -0.663 -27.655 1.00 88.25 88 VAL A N 1
ATOM 695 C CA . VAL A 1 88 ? 17.585 -0.965 -27.023 1.00 88.25 88 VAL A CA 1
ATOM 696 C C . VAL A 1 88 ? 18.650 0.074 -27.413 1.00 88.25 88 VAL A C 1
ATOM 698 O O . VAL A 1 88 ? 19.852 -0.192 -27.353 1.00 88.25 88 VAL A O 1
ATOM 701 N N . PHE A 1 89 ? 18.231 1.297 -27.755 1.00 90.19 89 PHE A N 1
ATOM 702 C CA . PHE A 1 89 ? 19.123 2.374 -28.202 1.00 90.19 89 PHE A CA 1
ATOM 703 C C . PHE A 1 89 ? 20.262 2.697 -27.212 1.00 90.19 89 PHE A C 1
ATOM 705 O O . PHE A 1 89 ? 21.363 3.057 -27.629 1.00 90.19 89 PHE A O 1
ATOM 712 N N . PHE A 1 90 ? 20.059 2.484 -25.904 1.00 89.75 90 PHE A N 1
ATOM 713 C CA . PHE A 1 90 ? 21.107 2.655 -24.888 1.00 89.75 90 PHE A CA 1
ATOM 714 C C . PHE A 1 90 ? 22.354 1.805 -25.146 1.00 89.75 90 PHE A C 1
ATOM 716 O O . PHE A 1 90 ? 23.461 2.219 -24.806 1.00 89.75 90 PHE A O 1
ATOM 723 N N . ARG A 1 91 ? 22.203 0.633 -25.773 1.00 89.75 91 ARG A N 1
ATOM 724 C CA . ARG A 1 91 ? 23.333 -0.232 -26.126 1.00 89.75 91 ARG A CA 1
ATOM 725 C C . ARG A 1 91 ? 24.253 0.415 -27.160 1.00 89.75 91 ARG A C 1
ATOM 727 O O . ARG A 1 91 ? 25.451 0.159 -27.121 1.00 89.75 91 ARG A O 1
ATOM 734 N N . GLN A 1 92 ? 23.698 1.221 -28.063 1.00 85.25 92 GLN A N 1
ATOM 735 C CA . GLN A 1 92 ? 24.436 1.845 -29.162 1.00 85.25 92 GLN A CA 1
ATOM 736 C C . GLN A 1 92 ? 25.210 3.093 -28.713 1.00 85.25 92 GLN A C 1
ATOM 738 O O . GLN A 1 92 ? 26.251 3.403 -29.278 1.00 85.25 92 GLN A O 1
ATOM 743 N N . ILE A 1 93 ? 24.715 3.790 -27.686 1.00 87.88 93 ILE A N 1
ATOM 744 C CA . ILE A 1 93 ? 25.315 5.035 -27.173 1.00 87.88 93 ILE A CA 1
ATOM 745 C C . ILE A 1 93 ? 26.384 4.750 -26.111 1.00 87.88 93 ILE A C 1
ATOM 747 O O . ILE A 1 93 ? 27.288 5.555 -25.893 1.00 87.88 93 ILE A O 1
ATOM 751 N N . ASN A 1 94 ? 26.284 3.615 -25.415 1.00 89.12 94 ASN A N 1
ATOM 752 C CA . ASN A 1 94 ? 27.198 3.301 -24.327 1.00 89.12 94 ASN A CA 1
ATOM 753 C C . ASN A 1 94 ? 28.618 2.993 -24.829 1.00 89.12 94 ASN A C 1
ATOM 755 O O . ASN A 1 94 ? 28.791 2.256 -25.796 1.00 89.12 94 ASN A O 1
ATOM 759 N N . ILE A 1 95 ? 29.631 3.452 -24.083 1.00 91.19 95 ILE A N 1
ATOM 760 C CA . ILE A 1 95 ? 31.061 3.246 -24.394 1.00 91.19 95 ILE A CA 1
ATOM 761 C C . ILE A 1 95 ? 31.389 1.754 -24.567 1.00 91.19 95 ILE A C 1
ATOM 763 O O . ILE A 1 95 ? 32.176 1.379 -25.432 1.00 91.19 95 ILE A O 1
ATOM 767 N N . TRP A 1 96 ? 30.760 0.891 -23.759 1.00 92.38 96 TRP A N 1
ATOM 768 C CA . TRP A 1 96 ? 30.897 -0.559 -23.870 1.00 92.38 96 TRP A CA 1
ATOM 769 C C . TRP A 1 96 ? 29.521 -1.245 -23.966 1.00 92.38 96 TRP A C 1
ATOM 771 O O . TRP A 1 96 ? 28.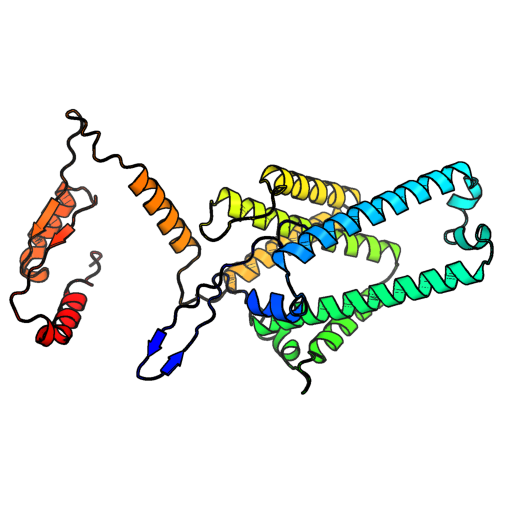856 -1.447 -22.944 1.00 92.38 96 TRP A O 1
ATOM 781 N N . PRO A 1 97 ? 29.059 -1.624 -25.173 1.00 86.88 97 PRO A N 1
ATOM 782 C CA . PRO A 1 97 ? 27.698 -2.125 -25.401 1.00 86.88 97 PRO A CA 1
ATOM 783 C C . PRO A 1 97 ? 27.236 -3.302 -24.511 1.00 86.88 97 PRO A C 1
ATOM 785 O O . PRO A 1 97 ? 26.070 -3.310 -24.105 1.00 86.88 97 PRO A O 1
ATOM 788 N N . PRO A 1 98 ? 28.081 -4.296 -24.156 1.00 92.06 98 PRO A N 1
ATOM 789 C CA . PRO A 1 98 ? 27.679 -5.390 -23.264 1.00 92.06 98 PRO A CA 1
ATOM 790 C C . PRO A 1 98 ? 27.273 -4.940 -21.855 1.00 92.06 98 PRO A C 1
ATOM 792 O O . PRO A 1 98 ? 26.448 -5.595 -21.220 1.00 92.06 98 PRO A O 1
ATOM 795 N N . PHE A 1 99 ? 27.799 -3.813 -21.371 1.00 92.69 99 PHE A N 1
ATOM 796 C CA . PHE A 1 99 ? 27.538 -3.326 -20.016 1.00 92.69 99 PHE A CA 1
ATOM 797 C C . PHE A 1 99 ? 26.053 -3.020 -19.778 1.00 92.69 99 PHE A C 1
ATOM 799 O O . PHE A 1 99 ? 25.507 -3.357 -18.729 1.00 92.69 99 PHE A O 1
ATOM 806 N N . VAL A 1 100 ? 25.373 -2.458 -20.784 1.00 91.81 100 VAL A N 1
ATOM 807 C CA . VAL A 1 100 ? 23.930 -2.168 -20.724 1.00 91.81 100 VAL A CA 1
ATOM 808 C C . VAL A 1 100 ? 23.129 -3.457 -20.571 1.00 91.81 100 VAL A C 1
ATOM 810 O O . VAL A 1 100 ? 22.211 -3.524 -19.761 1.00 91.81 100 VAL A O 1
ATOM 813 N N . VAL A 1 101 ? 23.509 -4.506 -21.302 1.00 91.44 101 VAL A N 1
ATOM 814 C CA . VAL A 1 101 ? 22.835 -5.808 -21.249 1.00 91.44 101 VAL A CA 1
ATOM 815 C C . VAL A 1 101 ? 22.998 -6.440 -19.865 1.00 91.44 101 VAL A C 1
ATOM 817 O O . VAL A 1 101 ? 22.008 -6.859 -19.269 1.00 91.44 101 VAL A O 1
ATOM 820 N N . ILE A 1 102 ? 24.218 -6.444 -19.317 1.00 93.31 102 ILE A N 1
ATOM 821 C CA . ILE A 1 102 ? 24.497 -6.949 -17.962 1.00 93.31 102 ILE A CA 1
ATOM 822 C C . ILE A 1 102 ? 23.682 -6.172 -16.921 1.00 93.31 102 ILE A C 1
ATOM 824 O O . ILE A 1 102 ? 23.058 -6.781 -16.054 1.00 93.31 102 ILE A O 1
ATOM 828 N N . GLY A 1 103 ? 23.636 -4.841 -17.036 1.00 91.88 103 GLY A N 1
ATOM 829 C CA . GLY A 1 103 ? 22.853 -3.981 -16.150 1.00 91.88 103 GLY A CA 1
ATOM 830 C C . GLY A 1 103 ? 21.353 -4.275 -16.203 1.00 91.88 103 GLY A C 1
ATOM 831 O O . GLY A 1 103 ? 20.728 -4.425 -15.156 1.00 91.88 103 GLY A O 1
ATOM 832 N N . VAL A 1 104 ? 20.779 -4.428 -17.402 1.00 91.19 104 VAL A N 1
ATOM 833 C CA . VAL A 1 104 ? 19.357 -4.769 -17.582 1.00 91.19 104 VAL A CA 1
ATOM 834 C C . VAL A 1 104 ? 19.034 -6.132 -16.967 1.00 91.19 104 VAL A C 1
ATOM 836 O O . VAL A 1 104 ? 18.039 -6.241 -16.247 1.00 91.19 104 VAL A O 1
ATOM 839 N N . TYR A 1 105 ? 19.871 -7.152 -17.178 1.00 93.00 105 TYR A N 1
ATOM 840 C CA . TYR A 1 105 ? 19.671 -8.469 -16.563 1.00 93.00 105 TYR A CA 1
ATOM 841 C C . TYR A 1 105 ? 19.799 -8.425 -15.039 1.00 93.00 105 TYR A C 1
ATOM 843 O O . TYR A 1 105 ? 18.931 -8.950 -14.343 1.00 93.00 105 TYR A O 1
ATOM 851 N N . ALA A 1 106 ? 20.836 -7.769 -14.512 1.00 91.81 106 ALA A N 1
ATOM 852 C CA . ALA A 1 106 ? 21.051 -7.643 -13.074 1.00 91.81 106 ALA A CA 1
ATOM 853 C C . ALA A 1 106 ? 19.897 -6.890 -12.389 1.00 91.81 106 ALA A C 1
ATOM 855 O O . ALA A 1 106 ? 19.371 -7.354 -11.377 1.00 91.81 106 ALA A O 1
ATOM 856 N N . ALA A 1 107 ? 19.456 -5.767 -12.966 1.00 87.56 107 ALA A N 1
ATOM 857 C CA . ALA A 1 107 ? 18.338 -4.982 -12.449 1.00 87.56 107 ALA A CA 1
ATOM 858 C C . ALA A 1 107 ? 17.015 -5.760 -12.505 1.00 87.56 107 ALA A C 1
ATOM 860 O O . ALA A 1 107 ? 16.292 -5.810 -11.510 1.00 87.56 107 ALA A O 1
ATOM 861 N N . SER A 1 108 ? 16.720 -6.413 -13.634 1.00 88.75 108 SER A N 1
ATOM 862 C CA . SER A 1 108 ? 15.478 -7.178 -13.815 1.00 88.75 108 SER A CA 1
ATOM 863 C C . SER A 1 108 ? 15.412 -8.388 -12.883 1.00 88.75 108 SER A C 1
ATOM 865 O O . SER A 1 108 ? 14.388 -8.614 -12.240 1.00 88.75 108 SER A O 1
ATOM 867 N N . LEU A 1 109 ? 16.512 -9.137 -12.752 1.00 89.25 109 LEU A N 1
ATOM 868 C CA . LEU A 1 109 ? 16.591 -10.296 -11.862 1.00 89.25 109 LEU A CA 1
ATOM 869 C C . LEU A 1 109 ? 16.471 -9.869 -10.397 1.00 89.25 109 LEU A C 1
ATOM 871 O O . LEU A 1 109 ? 15.689 -10.457 -9.653 1.00 89.25 109 LEU A O 1
ATOM 875 N N . SER A 1 110 ? 17.180 -8.812 -9.991 1.00 88.81 110 SER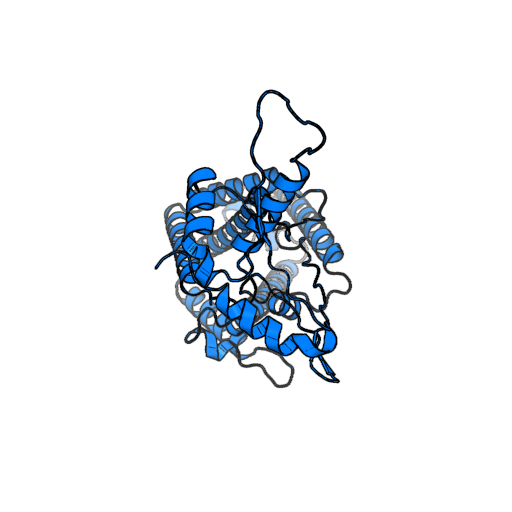 A N 1
ATOM 876 C CA . SER A 1 110 ? 17.105 -8.278 -8.626 1.00 88.81 110 SER A CA 1
ATOM 877 C C . SER A 1 110 ? 15.692 -7.798 -8.270 1.00 88.81 110 SER A C 1
ATOM 879 O O . SER A 1 110 ? 15.153 -8.160 -7.218 1.00 88.81 110 SER A O 1
ATOM 881 N N . ALA A 1 111 ? 15.043 -7.051 -9.171 1.00 82.69 111 ALA A N 1
ATOM 882 C CA . ALA A 1 111 ? 13.673 -6.579 -8.982 1.00 82.69 111 ALA A CA 1
ATOM 883 C C . ALA A 1 111 ? 12.667 -7.741 -8.921 1.00 82.69 111 ALA A C 1
ATOM 885 O O . ALA A 1 111 ? 11.813 -7.778 -8.030 1.00 82.69 111 ALA A O 1
ATOM 886 N N . SER A 1 112 ? 12.792 -8.728 -9.815 1.00 86.75 112 SER A N 1
ATOM 887 C CA . SER A 1 112 ? 11.926 -9.912 -9.827 1.00 86.75 112 SER A CA 1
ATOM 888 C C . SER A 1 112 ? 12.079 -10.750 -8.557 1.00 86.75 112 SER A C 1
ATOM 890 O O . SER A 1 112 ? 11.084 -11.193 -7.990 1.00 86.75 112 SER A O 1
ATOM 892 N N . MET A 1 113 ? 13.305 -10.956 -8.075 1.00 85.94 113 MET A N 1
ATOM 893 C CA . MET A 1 113 ? 13.553 -11.715 -6.845 1.00 85.94 113 MET A CA 1
ATOM 894 C C . MET A 1 113 ? 13.001 -10.987 -5.618 1.00 85.94 113 MET A C 1
ATOM 896 O O . MET A 1 113 ? 12.323 -11.593 -4.787 1.00 85.94 113 MET A O 1
ATOM 900 N N . SER A 1 114 ? 13.231 -9.675 -5.529 1.00 84.44 114 SER A N 1
ATOM 901 C CA . SER A 1 114 ? 12.758 -8.853 -4.409 1.00 84.44 114 SER A CA 1
ATOM 902 C C . SER A 1 114 ? 11.229 -8.828 -4.332 1.00 84.44 114 SER A C 1
ATOM 904 O O . SER A 1 114 ? 10.653 -8.975 -3.253 1.00 84.44 114 SER A O 1
ATOM 906 N N . THR A 1 115 ? 10.559 -8.695 -5.480 1.00 84.81 115 THR A N 1
ATOM 907 C CA . THR A 1 115 ? 9.091 -8.697 -5.555 1.00 84.81 115 THR A CA 1
ATOM 908 C C . THR A 1 115 ? 8.495 -10.076 -5.288 1.00 84.81 115 THR A C 1
ATOM 910 O O . THR A 1 115 ? 7.488 -10.157 -4.589 1.00 84.81 115 THR A O 1
ATOM 913 N N . LEU A 1 116 ? 9.130 -11.161 -5.744 1.00 86.12 116 LEU A N 1
ATOM 914 C CA . LEU A 1 116 ? 8.684 -12.528 -5.459 1.00 86.12 116 LEU A CA 1
ATOM 915 C C . LEU A 1 116 ? 8.758 -12.853 -3.959 1.00 86.12 116 LEU A C 1
ATOM 917 O O . LEU A 1 116 ? 7.795 -13.367 -3.383 1.00 86.12 116 LEU A O 1
ATOM 921 N N . ILE A 1 117 ? 9.878 -12.511 -3.311 1.00 85.19 117 ILE A N 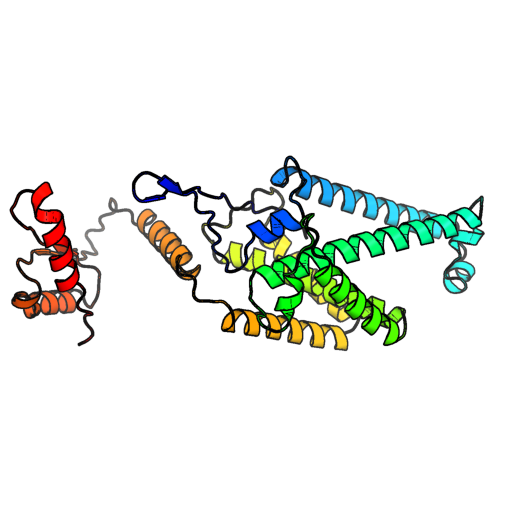1
ATOM 922 C CA . ILE A 1 117 ? 10.050 -12.691 -1.865 1.00 85.19 117 ILE A CA 1
ATOM 923 C C . ILE A 1 117 ? 9.042 -11.819 -1.110 1.00 85.19 117 ILE A C 1
ATOM 925 O O . ILE A 1 117 ? 8.324 -12.336 -0.254 1.00 85.19 117 ILE A O 1
ATOM 929 N N . GLY A 1 118 ? 8.914 -10.536 -1.462 1.00 85.06 118 GLY A N 1
ATOM 930 C CA . GLY A 1 118 ? 7.934 -9.637 -0.847 1.00 85.06 118 GLY A CA 1
ATOM 931 C C . GLY A 1 118 ? 6.494 -10.151 -0.960 1.00 85.06 118 GLY A C 1
ATOM 932 O O . GLY A 1 118 ? 5.795 -10.250 0.048 1.00 85.06 118 GLY A O 1
ATOM 933 N N . ALA A 1 119 ? 6.069 -10.558 -2.159 1.00 86.56 119 ALA A N 1
ATOM 934 C CA . ALA A 1 119 ? 4.729 -11.088 -2.408 1.00 86.56 119 ALA A CA 1
ATOM 935 C C . ALA A 1 119 ? 4.450 -12.365 -1.602 1.00 86.56 119 ALA A C 1
ATOM 937 O O . ALA A 1 119 ? 3.386 -12.487 -0.997 1.00 86.56 119 ALA A O 1
ATOM 938 N N . SER A 1 120 ? 5.413 -13.293 -1.541 1.00 89.81 120 SER A N 1
ATOM 939 C CA . SER A 1 120 ? 5.266 -14.544 -0.784 1.00 89.81 120 SER A CA 1
ATOM 940 C C . SER A 1 120 ? 5.075 -14.306 0.716 1.00 89.81 120 SER A C 1
ATOM 942 O O . SER A 1 120 ? 4.240 -14.956 1.341 1.00 89.81 120 SER A O 1
ATOM 944 N N . ARG A 1 121 ? 5.784 -13.330 1.296 1.00 86.12 121 ARG A N 1
ATOM 945 C CA . ARG A 1 121 ? 5.659 -12.981 2.717 1.00 86.12 121 ARG A CA 1
ATOM 946 C C . ARG A 1 121 ? 4.345 -12.266 3.034 1.00 86.12 121 ARG A C 1
ATOM 948 O O . ARG A 1 121 ? 3.753 -12.541 4.075 1.00 86.12 121 ARG A O 1
ATOM 955 N N . ILE A 1 122 ? 3.855 -11.412 2.131 1.00 86.69 122 ILE A N 1
ATOM 956 C CA . ILE A 1 122 ? 2.513 -10.812 2.240 1.00 86.69 122 ILE A CA 1
ATOM 957 C C . ILE A 1 122 ? 1.440 -11.905 2.165 1.00 86.69 122 ILE A C 1
ATOM 959 O O . ILE A 1 122 ? 0.543 -11.938 3.004 1.00 86.69 122 ILE A O 1
ATOM 963 N N . LEU A 1 123 ? 1.555 -12.832 1.207 1.00 87.31 123 LEU A N 1
ATOM 964 C CA . LEU A 1 123 ? 0.618 -13.947 1.055 1.00 87.31 123 LEU A CA 1
ATOM 965 C C . LEU A 1 123 ? 0.623 -14.869 2.282 1.00 87.31 123 LEU A C 1
ATOM 967 O O . LEU A 1 123 ? -0.435 -15.297 2.735 1.00 87.31 123 LEU A O 1
ATOM 971 N N . HIS A 1 124 ? 1.802 -15.149 2.842 1.00 87.50 124 HIS A N 1
ATOM 972 C CA . HIS A 1 124 ? 1.941 -15.930 4.067 1.00 87.50 124 HIS A CA 1
ATOM 973 C C . HIS A 1 124 ? 1.276 -15.242 5.266 1.00 87.50 124 HIS A C 1
ATOM 975 O O . HIS A 1 124 ? 0.504 -15.877 5.979 1.00 87.50 124 HIS A O 1
ATOM 981 N N . ALA A 1 125 ? 1.516 -13.941 5.460 1.00 81.81 125 ALA A N 1
ATOM 982 C CA . ALA A 1 125 ? 0.868 -13.177 6.525 1.00 81.81 125 ALA A CA 1
ATOM 983 C C . ALA A 1 125 ? -0.664 -13.187 6.375 1.00 81.81 125 ALA A C 1
ATOM 985 O O . ALA A 1 125 ? -1.370 -13.452 7.344 1.00 81.81 125 ALA A O 1
ATOM 986 N N . LEU A 1 126 ? -1.168 -13.020 5.147 1.00 81.31 126 LEU A N 1
ATOM 987 C CA . LEU A 1 126 ? -2.599 -13.095 4.847 1.00 81.31 126 LEU A CA 1
ATOM 988 C C . LEU A 1 126 ? -3.195 -14.487 5.131 1.00 81.31 126 LEU A C 1
ATOM 990 O O . LEU A 1 126 ? -4.337 -14.594 5.572 1.00 81.31 126 LEU A O 1
ATOM 994 N N . ALA A 1 127 ? -2.432 -15.556 4.889 1.00 83.81 127 ALA A N 1
ATOM 995 C CA . ALA A 1 127 ? -2.841 -16.924 5.205 1.00 83.81 127 ALA A CA 1
ATOM 996 C C . ALA A 1 127 ? -2.870 -17.198 6.718 1.00 83.81 127 ALA A C 1
ATOM 998 O O . ALA A 1 127 ? -3.730 -17.940 7.192 1.00 83.81 127 ALA A O 1
ATOM 999 N N . CYS A 1 128 ? -1.953 -16.595 7.478 1.00 78.50 128 CYS A N 1
ATOM 1000 C CA . CYS A 1 128 ? -1.921 -16.678 8.939 1.00 78.50 128 CYS A CA 1
ATOM 1001 C C . CYS A 1 128 ? -3.089 -15.940 9.605 1.00 78.50 128 CYS A C 1
ATOM 1003 O O . CYS A 1 128 ? -3.532 -16.378 10.663 1.00 78.50 128 CYS A O 1
ATOM 1005 N N . ASP A 1 129 ? -3.609 -14.886 8.971 1.00 73.38 129 ASP A N 1
ATOM 1006 C CA . ASP A 1 129 ? -4.790 -14.145 9.431 1.00 73.38 129 ASP A CA 1
ATOM 1007 C C . ASP A 1 129 ? -6.120 -14.902 9.184 1.00 73.38 129 ASP A C 1
ATOM 1009 O O . ASP A 1 129 ? -7.186 -14.405 9.537 1.00 73.38 129 ASP A O 1
ATOM 1013 N N . GLU A 1 130 ? -6.084 -16.094 8.564 1.00 73.88 130 GLU A N 1
ATOM 1014 C CA . GLU A 1 130 ? -7.221 -17.011 8.316 1.00 73.88 130 GLU A CA 1
ATOM 1015 C C . GLU A 1 130 ? -8.437 -16.398 7.585 1.00 73.88 130 GLU A C 1
ATOM 1017 O O . GLU A 1 130 ? -9.472 -17.044 7.420 1.00 73.88 130 GLU A O 1
ATOM 1022 N N . LEU A 1 131 ? -8.285 -15.194 7.024 1.00 69.62 131 LEU A N 1
ATOM 1023 C CA . LEU A 1 131 ? -9.347 -14.412 6.382 1.00 69.62 131 LEU A CA 1
ATOM 1024 C C . LEU A 1 131 ? -9.982 -15.119 5.171 1.00 69.62 131 LEU A C 1
ATOM 1026 O O . LEU A 1 131 ? -11.189 -15.034 4.946 1.00 69.62 131 LEU A O 1
ATOM 1030 N N . PHE A 1 132 ? -9.165 -15.842 4.400 1.00 70.31 132 PHE A N 1
ATOM 1031 C CA . PHE A 1 132 ? -9.588 -16.602 3.215 1.00 70.31 132 PHE A CA 1
ATOM 1032 C C . PHE A 1 132 ? -9.642 -18.122 3.454 1.00 70.31 132 PHE A C 1
ATOM 1034 O O . PHE A 1 132 ? -9.893 -18.882 2.515 1.00 70.31 132 PHE A O 1
ATOM 1041 N N . GLY A 1 133 ? -9.432 -18.560 4.705 1.00 67.38 133 GLY A N 1
ATOM 1042 C CA . GLY A 1 133 ? -9.578 -19.935 5.191 1.00 67.38 133 GLY A CA 1
ATOM 1043 C C . GLY A 1 133 ? -9.020 -21.010 4.256 1.00 67.38 133 GLY A C 1
ATOM 1044 O O . GLY A 1 133 ? -7.824 -21.279 4.229 1.00 67.38 133 GLY A O 1
ATOM 1045 N N . VAL A 1 134 ? -9.904 -21.640 3.482 1.00 72.44 134 VAL A N 1
ATOM 1046 C CA . VAL A 1 134 ? -9.622 -22.857 2.703 1.00 72.44 134 VAL A CA 1
ATOM 1047 C C . VAL A 1 134 ? -8.638 -22.628 1.550 1.00 72.44 134 VAL A C 1
ATOM 1049 O O . VAL A 1 134 ? -7.784 -23.474 1.304 1.00 72.44 134 VAL A O 1
ATOM 1052 N N . ILE A 1 135 ? -8.721 -21.489 0.854 1.00 77.19 135 ILE A N 1
ATOM 1053 C CA . ILE A 1 135 ? -7.930 -21.249 -0.370 1.00 77.19 135 ILE A CA 1
ATOM 1054 C C . ILE A 1 135 ? -6.469 -20.914 -0.039 1.00 77.19 135 ILE A C 1
ATOM 1056 O O . ILE A 1 135 ? -5.564 -21.295 -0.776 1.00 77.19 135 ILE A O 1
ATOM 1060 N N . LEU A 1 136 ? -6.226 -20.247 1.094 1.00 78.56 136 LEU A N 1
ATOM 1061 C CA . LEU A 1 136 ? -4.885 -19.835 1.526 1.00 78.56 136 LEU A CA 1
ATOM 1062 C C . LEU A 1 136 ? -4.267 -20.746 2.599 1.00 78.56 136 LEU A C 1
ATOM 1064 O O . LEU A 1 136 ? -3.079 -20.602 2.880 1.00 78.56 136 LEU A O 1
ATOM 1068 N N . ALA A 1 137 ? -5.004 -21.710 3.162 1.00 77.69 137 ALA A N 1
ATOM 1069 C CA . ALA A 1 137 ? -4.502 -22.604 4.213 1.00 77.69 137 ALA A CA 1
ATOM 1070 C C . ALA A 1 137 ? -3.138 -23.269 3.905 1.00 77.69 137 ALA A C 1
ATOM 1072 O O . ALA A 1 137 ? -2.289 -23.316 4.801 1.00 77.69 137 ALA A O 1
ATOM 1073 N N . PRO A 1 138 ? -2.846 -23.739 2.671 1.00 83.19 138 PRO A N 1
ATOM 1074 C CA . PRO A 1 138 ? -1.541 -24.326 2.361 1.00 83.19 138 PRO A CA 1
ATOM 1075 C C . PRO A 1 138 ? -0.377 -23.334 2.502 1.00 83.19 138 PRO A C 1
ATOM 1077 O O . PRO A 1 138 ? 0.716 -23.733 2.905 1.00 83.19 138 PRO A O 1
ATOM 1080 N N . ALA A 1 139 ? -0.608 -22.044 2.231 1.00 81.06 139 ALA A N 1
ATOM 1081 C CA . ALA A 1 139 ? 0.410 -20.994 2.289 1.00 81.06 139 ALA A CA 1
ATOM 1082 C C . ALA A 1 139 ? 0.867 -20.660 3.725 1.00 81.06 139 ALA A C 1
ATOM 1084 O O . ALA A 1 139 ? 1.878 -19.978 3.908 1.00 81.06 139 ALA A O 1
ATOM 1085 N N . LYS A 1 140 ? 0.183 -21.189 4.752 1.00 81.06 140 LYS A N 1
ATOM 1086 C CA . LYS A 1 140 ? 0.590 -21.096 6.165 1.00 81.06 140 LYS A CA 1
ATOM 1087 C C . LYS A 1 140 ? 1.805 -21.976 6.493 1.00 81.06 140 LYS A C 1
ATOM 1089 O O . LYS A 1 140 ? 2.478 -21.741 7.491 1.00 81.06 140 LYS A O 1
ATOM 1094 N N . LYS A 1 141 ? 2.110 -22.996 5.681 1.00 83.69 141 LYS A N 1
ATOM 1095 C CA . LYS A 1 141 ? 3.209 -23.931 5.965 1.00 83.69 141 LYS A CA 1
ATOM 1096 C C . LYS A 1 141 ? 4.575 -23.251 5.834 1.00 83.69 141 LYS A C 1
ATOM 1098 O O . LYS A 1 141 ? 4.940 -22.754 4.767 1.00 83.69 141 LYS A O 1
ATOM 1103 N N . THR A 1 142 ? 5.354 -23.312 6.908 1.00 85.88 142 THR A N 1
ATOM 1104 C CA . THR A 1 142 ? 6.728 -22.805 6.980 1.00 85.88 142 THR A CA 1
ATOM 1105 C C . THR A 1 142 ? 7.744 -23.946 7.014 1.00 85.88 142 THR A C 1
ATOM 1107 O O . THR A 1 142 ? 7.433 -25.088 7.355 1.00 85.88 142 THR A O 1
ATOM 1110 N N . SER A 1 143 ? 8.975 -23.651 6.594 1.00 85.25 143 SER A N 1
ATOM 1111 C CA . SER A 1 143 ? 10.126 -24.542 6.767 1.00 85.25 143 SER A CA 1
ATOM 1112 C C . SER A 1 143 ? 10.651 -24.484 8.209 1.00 85.25 143 SER A C 1
ATOM 1114 O O . SER A 1 143 ? 10.314 -23.571 8.960 1.00 85.25 143 SER A O 1
ATOM 1116 N N . LYS A 1 144 ? 11.547 -25.407 8.582 1.00 77.06 144 LYS A N 1
ATOM 1117 C CA . LYS A 1 144 ? 12.213 -25.441 9.901 1.00 77.06 144 LYS A CA 1
ATOM 1118 C C . LYS A 1 144 ? 12.938 -24.131 10.244 1.00 77.06 144 LYS A C 1
ATOM 1120 O O . LYS A 1 144 ? 13.053 -23.781 11.409 1.00 77.06 144 LYS A O 1
ATOM 1125 N N . THR A 1 145 ? 13.391 -23.400 9.227 1.00 77.00 145 THR A N 1
ATOM 1126 C CA . THR A 1 145 ? 14.066 -22.094 9.343 1.00 77.00 145 THR A CA 1
ATOM 1127 C C . THR A 1 145 ? 13.085 -20.908 9.390 1.00 77.00 145 THR A C 1
ATOM 1129 O O . THR A 1 145 ? 13.510 -19.764 9.336 1.00 77.00 145 THR A O 1
ATOM 1132 N N . GLY A 1 146 ? 11.768 -21.148 9.420 1.00 78.19 146 GLY A N 1
ATOM 1133 C CA . GLY A 1 146 ? 10.738 -20.097 9.429 1.00 78.19 146 GLY A CA 1
ATOM 1134 C C . GLY A 1 146 ? 10.368 -19.533 8.050 1.00 78.19 146 GLY A C 1
ATOM 1135 O O . GLY A 1 146 ? 9.464 -18.714 7.947 1.00 78.19 146 GLY A O 1
ATOM 1136 N N . ASN A 1 147 ? 11.004 -19.994 6.967 1.00 83.50 147 ASN A N 1
ATOM 1137 C CA . ASN A 1 147 ? 10.734 -19.495 5.614 1.00 83.50 147 ASN A CA 1
ATOM 1138 C C . ASN A 1 147 ? 9.442 -20.100 5.011 1.00 83.50 147 ASN A C 1
ATOM 1140 O O . ASN A 1 147 ? 9.325 -21.333 4.967 1.00 83.50 147 ASN A O 1
ATOM 1144 N N . PRO A 1 148 ? 8.499 -19.286 4.489 1.00 88.00 148 PRO A N 1
ATOM 1145 C CA . PRO A 1 148 ? 7.218 -19.755 3.950 1.00 88.00 148 PRO A CA 1
ATOM 1146 C C . PRO A 1 148 ? 7.342 -20.253 2.500 1.00 88.00 148 PRO A C 1
ATOM 1148 O O . PRO A 1 148 ? 6.901 -19.610 1.548 1.00 88.00 148 PRO A O 1
ATOM 1151 N N . TRP A 1 149 ? 7.954 -21.423 2.312 1.00 88.44 149 TRP A N 1
ATOM 1152 C CA . TRP A 1 149 ? 8.244 -21.964 0.976 1.00 88.44 149 TRP A CA 1
ATOM 1153 C C . TRP A 1 149 ? 6.987 -22.266 0.142 1.00 88.44 149 TRP A C 1
ATOM 1155 O O . TRP A 1 149 ? 7.011 -22.101 -1.076 1.00 88.44 149 TRP A O 1
ATOM 1165 N N . VAL A 1 150 ? 5.869 -22.650 0.774 1.00 90.62 150 VAL A N 1
ATOM 1166 C CA . VAL A 1 150 ? 4.609 -22.904 0.051 1.00 90.62 150 VAL A CA 1
ATOM 1167 C C . VAL A 1 150 ? 4.023 -21.609 -0.509 1.00 90.62 150 VAL A C 1
ATOM 1169 O O . VAL A 1 150 ? 3.520 -21.599 -1.630 1.00 90.62 150 VAL A O 1
ATOM 1172 N N . ALA A 1 151 ? 4.140 -20.499 0.226 1.00 90.44 151 ALA A N 1
ATOM 1173 C CA . ALA A 1 151 ? 3.707 -19.194 -0.265 1.00 90.44 151 ALA A CA 1
ATOM 1174 C C . ALA A 1 151 ? 4.551 -18.735 -1.467 1.00 90.44 151 ALA A C 1
ATOM 1176 O O . ALA A 1 151 ? 3.998 -18.179 -2.411 1.00 90.44 151 ALA A O 1
ATOM 1177 N N . VAL A 1 152 ? 5.859 -19.027 -1.470 1.00 91.12 152 VAL A N 1
ATOM 1178 C CA . VAL A 1 152 ? 6.750 -18.765 -2.619 1.00 91.12 152 VAL A CA 1
ATOM 1179 C C . VAL A 1 152 ? 6.327 -19.572 -3.848 1.00 91.12 152 VAL A C 1
ATOM 1181 O O . VAL A 1 152 ? 6.282 -19.036 -4.951 1.00 91.12 152 VAL A O 1
ATOM 1184 N N . LEU A 1 153 ? 5.988 -20.852 -3.673 1.00 91.88 153 LEU A N 1
ATOM 1185 C CA . LEU A 1 153 ? 5.532 -21.689 -4.784 1.00 91.88 153 LEU A CA 1
ATOM 1186 C C . LEU A 1 153 ? 4.201 -21.185 -5.363 1.00 91.88 153 LEU A C 1
ATOM 1188 O O . LEU A 1 153 ? 4.024 -21.169 -6.579 1.00 91.88 153 LEU A O 1
ATOM 1192 N N . TYR A 1 154 ? 3.286 -20.736 -4.500 1.00 90.81 154 TYR A N 1
ATOM 1193 C CA . TYR A 1 154 ? 1.994 -20.195 -4.917 1.00 90.81 154 TYR A CA 1
ATOM 1194 C C . TYR A 1 154 ? 2.147 -18.898 -5.722 1.00 90.81 154 TYR A C 1
ATOM 1196 O O . TYR A 1 154 ? 1.540 -18.752 -6.783 1.00 90.81 154 TYR A O 1
ATOM 1204 N N . THR A 1 155 ? 2.993 -17.970 -5.261 1.00 91.38 155 THR A N 1
ATOM 1205 C CA . THR A 1 155 ? 3.266 -16.728 -5.998 1.00 91.38 155 THR A CA 1
ATOM 1206 C C . THR A 1 155 ? 3.994 -16.995 -7.309 1.00 91.38 155 THR A C 1
ATOM 1208 O O . THR A 1 155 ? 3.645 -16.389 -8.320 1.00 91.38 155 THR A O 1
ATOM 1211 N N . TRP A 1 156 ? 4.945 -17.934 -7.332 1.00 91.31 156 TRP A N 1
ATOM 1212 C CA . TRP A 1 156 ? 5.619 -18.352 -8.561 1.00 91.31 156 TRP A CA 1
ATOM 1213 C C . TRP A 1 156 ? 4.634 -18.917 -9.594 1.00 91.31 156 TRP A C 1
ATOM 1215 O O . TRP A 1 156 ? 4.640 -18.476 -10.742 1.00 91.31 156 TRP A O 1
ATOM 1225 N N . LEU A 1 157 ? 3.737 -19.821 -9.184 1.00 91.81 157 LEU A N 1
ATOM 1226 C CA . LEU A 1 157 ? 2.728 -20.407 -10.071 1.00 91.81 157 LEU A CA 1
ATOM 1227 C C . LEU A 1 157 ? 1.775 -19.335 -10.616 1.00 91.81 157 LEU A C 1
ATOM 1229 O O . LEU A 1 157 ? 1.509 -19.300 -11.816 1.00 91.81 157 LEU A O 1
ATOM 1233 N N . MET A 1 158 ? 1.314 -18.419 -9.759 1.00 88.56 158 MET A N 1
ATOM 1234 C CA . MET A 1 158 ? 0.443 -17.315 -10.166 1.00 88.56 158 MET A CA 1
ATOM 1235 C C . MET A 1 158 ? 1.121 -16.398 -11.196 1.00 88.56 158 MET A C 1
ATOM 1237 O O . MET A 1 158 ? 0.507 -16.057 -12.207 1.00 88.56 158 MET A O 1
ATOM 1241 N N . VAL A 1 159 ? 2.389 -16.033 -10.981 1.00 89.50 159 VAL A N 1
ATOM 1242 C CA . VAL A 1 159 ? 3.167 -15.238 -11.947 1.00 89.50 159 VAL A CA 1
ATOM 1243 C C . VAL A 1 159 ? 3.336 -16.001 -13.262 1.00 89.50 159 VAL A C 1
ATOM 1245 O O . VAL A 1 159 ? 3.139 -15.422 -14.330 1.00 89.50 159 VAL A O 1
ATOM 1248 N N . GLN A 1 160 ? 3.625 -17.303 -13.207 1.00 89.94 160 GLN A N 1
ATOM 1249 C CA . GLN A 1 160 ? 3.798 -18.134 -14.395 1.00 89.94 160 GLN A CA 1
ATOM 1250 C C . GLN A 1 160 ? 2.519 -18.199 -15.249 1.00 89.94 160 GLN A C 1
ATOM 1252 O O . GLN A 1 160 ? 2.591 -18.079 -16.472 1.00 89.94 160 GLN A O 1
ATOM 1257 N N . CYS A 1 161 ? 1.344 -18.312 -14.621 1.00 88.12 161 CYS A N 1
ATOM 1258 C CA . CYS A 1 161 ? 0.057 -18.253 -15.320 1.00 88.12 161 CYS A CA 1
ATOM 1259 C C . CYS A 1 161 ? -0.150 -16.916 -16.049 1.00 88.12 161 CYS A C 1
ATOM 1261 O O . CYS A 1 161 ? -0.615 -16.907 -17.188 1.00 88.12 161 CYS A O 1
ATOM 1263 N N . VAL A 1 162 ? 0.223 -15.792 -15.426 1.00 86.62 162 VAL A N 1
ATOM 1264 C CA . VAL A 1 162 ? 0.116 -14.458 -16.044 1.00 86.62 162 VAL A CA 1
ATOM 1265 C C . VAL A 1 162 ? 1.074 -14.314 -17.229 1.00 86.62 162 VAL A C 1
ATOM 1267 O O . VAL A 1 162 ? 0.693 -13.756 -18.256 1.00 86.62 162 VAL A O 1
ATOM 1270 N N . LEU A 1 163 ? 2.294 -14.851 -17.126 1.00 85.88 163 LEU A N 1
ATOM 1271 C CA . LEU A 1 163 ? 3.275 -14.816 -18.215 1.00 85.88 163 LEU A CA 1
ATOM 1272 C C . LEU A 1 163 ? 2.835 -15.643 -19.429 1.00 85.88 163 LEU A C 1
ATOM 1274 O O . LEU A 1 163 ? 3.052 -15.220 -20.563 1.00 85.88 163 LEU A O 1
ATOM 1278 N N . PHE A 1 164 ? 2.176 -16.785 -19.214 1.00 86.44 164 PHE A N 1
ATOM 1279 C CA . PHE A 1 164 ? 1.627 -17.585 -20.312 1.00 86.44 164 PHE A CA 1
ATOM 1280 C C . PHE A 1 164 ? 0.427 -16.926 -21.012 1.00 86.44 164 PHE A C 1
ATOM 1282 O O . PHE A 1 164 ? 0.137 -17.260 -22.158 1.00 86.44 164 PHE A O 1
ATOM 1289 N N . ALA A 1 165 ? -0.254 -15.976 -20.364 1.00 75.94 165 ALA A N 1
ATOM 1290 C CA . ALA A 1 165 ? -1.478 -15.365 -20.876 1.00 75.94 165 ALA A CA 1
ATOM 1291 C C . ALA A 1 165 ? -1.271 -14.277 -21.955 1.00 75.94 165 ALA A C 1
ATOM 1293 O O . ALA A 1 165 ? -2.252 -13.897 -22.596 1.00 75.94 165 ALA A O 1
ATOM 1294 N N . GLY A 1 166 ? -0.050 -13.775 -22.215 1.00 66.88 166 GLY A N 1
ATOM 1295 C CA . GLY A 1 166 ? 0.187 -12.993 -23.440 1.00 66.88 166 GLY A CA 1
ATOM 1296 C C . GLY A 1 166 ? 1.216 -11.857 -23.411 1.00 66.88 166 GLY A C 1
ATOM 1297 O O . GLY A 1 166 ? 2.295 -11.950 -22.838 1.00 66.88 166 GLY A O 1
ATOM 1298 N N . LYS A 1 167 ? 0.895 -10.793 -24.165 1.00 80.81 167 LYS A N 1
ATOM 1299 C CA . LYS A 1 167 ? 1.804 -9.720 -24.614 1.00 80.81 167 LYS A CA 1
ATOM 1300 C C . LYS A 1 167 ? 2.291 -8.831 -23.459 1.00 80.81 167 LYS A C 1
ATOM 1302 O O . LYS A 1 167 ? 1.478 -8.251 -22.740 1.00 80.81 167 LYS A O 1
ATOM 1307 N N . LEU A 1 168 ? 3.608 -8.608 -23.385 1.00 78.31 168 LEU A N 1
ATOM 1308 C CA . LEU A 1 168 ? 4.284 -7.778 -22.369 1.00 78.31 168 LEU A CA 1
ATOM 1309 C C . LEU A 1 168 ? 3.630 -6.408 -22.140 1.00 78.31 168 LEU A C 1
ATOM 1311 O O . LEU A 1 168 ? 3.426 -6.012 -20.997 1.00 78.31 168 LEU A O 1
ATOM 1315 N N . ASN A 1 169 ? 3.259 -5.701 -23.210 1.00 81.56 169 ASN A N 1
ATOM 1316 C CA . ASN A 1 169 ? 2.688 -4.356 -23.099 1.00 81.56 169 ASN A CA 1
ATOM 1317 C C . ASN A 1 169 ? 1.317 -4.348 -22.394 1.00 81.56 169 ASN A C 1
ATOM 1319 O O . ASN A 1 169 ? 0.992 -3.424 -21.653 1.00 81.56 169 ASN A O 1
ATOM 1323 N N . THR A 1 170 ? 0.519 -5.401 -22.586 1.00 85.69 170 THR A N 1
ATOM 1324 C CA . THR A 1 170 ? -0.771 -5.554 -21.902 1.00 85.69 170 THR A CA 1
ATOM 1325 C C . THR A 1 170 ? -0.564 -5.906 -20.432 1.00 85.69 170 THR A C 1
ATOM 1327 O O . THR A 1 170 ? -1.216 -5.321 -19.571 1.00 85.69 170 THR A O 1
ATOM 1330 N N . ILE A 1 171 ? 0.382 -6.807 -20.140 1.00 87.38 171 ILE A N 1
ATOM 1331 C CA . ILE A 1 171 ? 0.729 -7.196 -18.766 1.00 87.38 171 ILE A CA 1
ATOM 1332 C C . ILE A 1 171 ? 1.220 -5.978 -17.977 1.00 87.38 171 ILE A C 1
ATOM 1334 O O . ILE A 1 171 ? 0.758 -5.754 -16.862 1.00 87.38 171 ILE A O 1
ATOM 1338 N N . ALA A 1 172 ? 2.093 -5.157 -18.571 1.00 85.19 172 ALA A N 1
ATOM 1339 C CA . ALA A 1 172 ? 2.596 -3.938 -17.944 1.00 85.19 172 ALA A CA 1
ATOM 1340 C C . ALA A 1 172 ? 1.452 -2.997 -17.533 1.00 85.19 172 ALA A C 1
ATOM 1342 O O . ALA A 1 172 ? 1.383 -2.597 -16.373 1.00 85.19 172 ALA A O 1
ATOM 1343 N N . GLY A 1 173 ? 0.505 -2.723 -18.438 1.00 86.12 173 GLY A N 1
ATOM 1344 C CA . GLY A 1 173 ? -0.654 -1.878 -18.133 1.00 86.12 173 GLY A CA 1
ATOM 1345 C C . GLY A 1 173 ? -1.526 -2.429 -16.999 1.00 86.12 173 GLY A C 1
ATOM 1346 O O . GLY A 1 173 ? -1.908 -1.686 -16.096 1.00 86.12 173 GLY A O 1
ATOM 1347 N N . VAL A 1 174 ? -1.798 -3.737 -17.000 1.00 88.38 174 VAL A N 1
ATOM 1348 C CA . VAL A 1 174 ? -2.589 -4.396 -15.946 1.00 88.38 174 VAL A CA 1
ATOM 1349 C C . VAL A 1 174 ? -1.880 -4.321 -14.589 1.00 88.38 174 VAL A C 1
ATOM 1351 O O . VAL A 1 174 ? -2.494 -3.939 -13.593 1.00 88.38 174 VAL A O 1
ATOM 1354 N N . VAL A 1 175 ? -0.579 -4.623 -14.539 1.00 88.50 175 VAL A N 1
ATOM 1355 C CA . VAL A 1 175 ? 0.226 -4.554 -13.308 1.00 88.50 175 VAL A CA 1
ATOM 1356 C C . VAL A 1 175 ? 0.254 -3.131 -12.745 1.00 88.50 175 VAL A C 1
ATOM 1358 O O . VAL A 1 175 ? 0.066 -2.949 -11.541 1.00 88.50 175 VAL A O 1
ATOM 1361 N N . THR A 1 176 ? 0.420 -2.110 -13.592 1.00 89.19 176 THR A N 1
ATOM 1362 C CA . THR A 1 176 ? 0.386 -0.707 -13.151 1.00 89.19 176 THR A CA 1
ATOM 1363 C C . THR A 1 176 ? -0.958 -0.343 -12.521 1.00 89.19 176 THR A C 1
ATOM 1365 O O . THR A 1 176 ? -0.978 0.306 -11.476 1.00 89.19 176 THR A O 1
ATOM 1368 N N . ILE A 1 177 ? -2.076 -0.799 -13.091 1.00 90.81 177 ILE A N 1
ATOM 1369 C CA . ILE A 1 177 ? -3.414 -0.559 -12.530 1.00 90.81 177 ILE A CA 1
ATOM 1370 C C . ILE A 1 177 ? -3.555 -1.216 -11.150 1.00 90.81 177 ILE A C 1
ATOM 1372 O O . ILE A 1 177 ? -4.046 -0.573 -10.226 1.00 90.81 177 ILE A O 1
ATOM 1376 N N . PHE A 1 178 ? -3.069 -2.445 -10.954 1.00 90.00 178 PHE A N 1
ATOM 1377 C CA . PHE A 1 178 ? -3.076 -3.080 -9.629 1.00 90.00 178 PHE A CA 1
ATOM 1378 C C . PHE A 1 178 ? -2.231 -2.325 -8.591 1.00 90.00 178 PHE A C 1
ATOM 1380 O O . PHE A 1 178 ? -2.666 -2.169 -7.448 1.00 90.00 178 PHE A O 1
ATOM 1387 N N . PHE A 1 179 ? -1.062 -1.798 -8.971 1.00 87.12 179 PHE A N 1
ATOM 1388 C CA . PHE A 1 179 ? -0.257 -0.962 -8.072 1.00 87.12 179 PHE A CA 1
ATOM 1389 C C . PHE A 1 179 ? -0.957 0.353 -7.710 1.00 87.12 179 PHE A C 1
ATOM 1391 O O . PHE A 1 179 ? -1.006 0.712 -6.533 1.00 87.12 179 PHE A O 1
ATOM 1398 N N . LEU A 1 180 ? -1.542 1.046 -8.692 1.00 89.62 180 LEU A N 1
ATOM 1399 C CA . LEU A 1 180 ? -2.310 2.273 -8.454 1.00 89.62 180 LEU A CA 1
ATOM 1400 C C . LEU A 1 180 ? -3.521 2.019 -7.547 1.00 89.62 180 LEU A C 1
ATOM 1402 O O . LEU A 1 180 ? -3.835 2.851 -6.701 1.00 89.62 180 LEU A O 1
ATOM 1406 N N . MET A 1 181 ? -4.156 0.851 -7.666 1.00 90.06 181 MET A N 1
ATOM 1407 C CA . MET A 1 181 ? -5.280 0.449 -6.820 1.00 90.06 181 MET A CA 1
ATOM 1408 C C . MET A 1 181 ? -4.849 0.284 -5.368 1.00 90.06 181 MET A C 1
ATOM 1410 O O . MET A 1 181 ? -5.500 0.806 -4.469 1.00 90.06 181 MET A O 1
ATOM 1414 N N . ALA A 1 182 ? -3.734 -0.413 -5.136 1.00 90.19 182 ALA A N 1
ATOM 1415 C CA . ALA A 1 182 ? -3.185 -0.591 -3.799 1.00 90.19 182 ALA A CA 1
ATOM 1416 C C . ALA A 1 182 ? -2.797 0.757 -3.167 1.00 90.19 182 ALA A C 1
ATOM 1418 O O . ALA A 1 182 ? -3.055 0.977 -1.984 1.00 90.19 182 ALA A O 1
ATOM 1419 N N . TYR A 1 183 ? -2.231 1.684 -3.948 1.00 88.38 183 TYR A N 1
ATOM 1420 C CA . TYR A 1 183 ? -1.919 3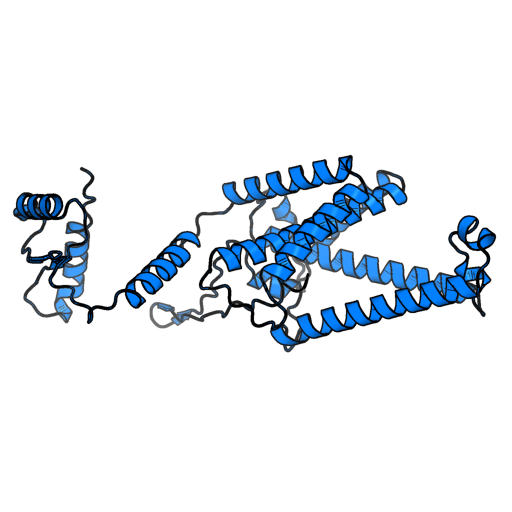.035 -3.472 1.00 88.38 183 TYR A CA 1
ATOM 1421 C C . TYR A 1 183 ? -3.175 3.842 -3.135 1.00 88.38 183 TYR A C 1
ATOM 1423 O O . TYR A 1 183 ? -3.242 4.406 -2.044 1.00 88.38 183 TYR A O 1
ATOM 1431 N N . ALA A 1 184 ? -4.190 3.823 -4.001 1.00 91.00 184 ALA A N 1
ATOM 1432 C CA . ALA A 1 184 ? -5.469 4.475 -3.736 1.00 91.00 184 ALA A CA 1
ATOM 1433 C C . ALA A 1 184 ? -6.168 3.890 -2.497 1.00 91.00 184 ALA A C 1
ATOM 1435 O O . ALA A 1 184 ? -6.692 4.642 -1.680 1.00 91.00 184 ALA A O 1
ATOM 1436 N N . ALA A 1 185 ? -6.141 2.566 -2.316 1.00 89.88 185 ALA A N 1
ATOM 1437 C CA . ALA A 1 185 ? -6.719 1.891 -1.155 1.00 89.88 185 ALA A CA 1
ATOM 1438 C C . ALA A 1 185 ? -6.029 2.293 0.156 1.00 89.88 185 ALA A C 1
ATOM 1440 O O . ALA A 1 185 ? -6.698 2.551 1.156 1.00 89.88 185 ALA A O 1
ATOM 1441 N N . VAL A 1 186 ? -4.696 2.385 0.144 1.00 88.62 186 VAL A N 1
ATOM 1442 C CA . VAL A 1 186 ? -3.910 2.858 1.289 1.00 88.62 186 VAL A CA 1
ATOM 1443 C C . VAL A 1 186 ? -4.252 4.306 1.631 1.00 88.62 186 VAL A C 1
ATOM 1445 O O . VAL A 1 186 ? -4.521 4.610 2.793 1.00 88.62 186 VAL A O 1
ATOM 1448 N N . ASP A 1 187 ? -4.262 5.194 0.639 1.00 90.44 187 ASP A N 1
ATOM 1449 C CA . ASP A 1 187 ? -4.535 6.610 0.876 1.00 90.44 187 ASP A CA 1
ATOM 1450 C C . ASP A 1 187 ? -5.996 6.828 1.319 1.00 90.44 187 ASP A C 1
ATOM 1452 O O . ASP A 1 187 ? -6.250 7.639 2.211 1.00 90.44 187 ASP A O 1
ATOM 1456 N N . LEU A 1 188 ? -6.945 6.039 0.795 1.00 88.94 188 LEU A N 1
ATOM 1457 C CA . LEU A 1 188 ? -8.344 6.012 1.239 1.00 88.94 188 LEU A CA 1
ATOM 1458 C C . LEU A 1 188 ? -8.478 5.547 2.691 1.00 88.94 188 LEU A C 1
ATOM 1460 O O . LEU A 1 188 ? -9.206 6.168 3.461 1.00 88.94 188 LEU A O 1
ATOM 1464 N N . ALA A 1 189 ? -7.768 4.488 3.086 1.00 87.31 189 ALA A N 1
ATOM 1465 C CA . ALA A 1 189 ? -7.783 4.001 4.462 1.00 87.31 189 ALA A CA 1
ATOM 1466 C C . ALA A 1 189 ? -7.230 5.054 5.437 1.00 87.31 189 ALA A C 1
ATOM 1468 O O . ALA A 1 189 ? -7.827 5.305 6.483 1.00 87.31 189 ALA A O 1
ATOM 1469 N N . CYS A 1 190 ? -6.125 5.716 5.082 1.00 86.38 190 CYS A N 1
ATOM 1470 C CA . CYS A 1 190 ? -5.555 6.793 5.890 1.00 86.38 190 CYS A CA 1
ATOM 1471 C C . CYS A 1 190 ? -6.490 8.007 5.986 1.00 86.38 190 CYS A C 1
ATOM 1473 O O . CYS A 1 190 ? -6.663 8.550 7.076 1.00 86.38 190 CYS A O 1
ATOM 1475 N N . LEU A 1 191 ? -7.128 8.400 4.879 1.00 87.44 191 LEU A N 1
ATOM 1476 C CA . LEU A 1 191 ? -8.115 9.480 4.869 1.00 87.44 191 LEU A CA 1
ATOM 1477 C C . LEU A 1 191 ? -9.329 9.140 5.745 1.00 87.44 191 LEU A C 1
ATOM 1479 O O . LEU A 1 191 ? -9.766 9.971 6.538 1.00 87.44 191 LEU A O 1
ATOM 1483 N N . ALA A 1 192 ? -9.844 7.912 5.641 1.00 84.94 192 ALA A N 1
ATOM 1484 C CA . ALA A 1 192 ? -10.979 7.449 6.429 1.00 84.94 192 ALA A CA 1
ATOM 1485 C C . ALA A 1 192 ? -10.675 7.460 7.934 1.00 84.94 192 ALA A C 1
ATOM 1487 O O . ALA A 1 192 ? -11.510 7.902 8.720 1.00 84.94 192 ALA A O 1
ATOM 1488 N N . LEU A 1 193 ? -9.479 7.022 8.345 1.00 81.69 193 LEU A N 1
ATOM 1489 C CA . LEU A 1 193 ? -9.064 7.020 9.752 1.00 81.69 193 LEU A CA 1
ATOM 1490 C C . LEU A 1 193 ? -8.886 8.434 10.322 1.00 81.69 193 LEU A C 1
ATOM 1492 O O . LEU A 1 193 ? -9.279 8.678 11.466 1.00 81.69 193 LEU A O 1
ATOM 1496 N N . GLU A 1 194 ? -8.339 9.357 9.528 1.00 83.38 194 GLU A N 1
ATOM 1497 C CA . GLU A 1 194 ? -8.175 10.765 9.906 1.00 83.38 194 GLU A CA 1
ATOM 1498 C C . GLU A 1 194 ? -9.536 11.463 10.055 1.00 83.38 194 GLU A C 1
ATOM 1500 O O . GLU A 1 194 ? -9.822 12.069 11.088 1.00 83.38 194 GLU A O 1
ATOM 1505 N N . TRP A 1 195 ? -10.427 11.318 9.067 1.00 82.75 195 TRP A N 1
ATOM 1506 C CA . TRP A 1 195 ? -11.781 11.881 9.127 1.00 82.75 195 TRP A CA 1
ATOM 1507 C C . TRP A 1 195 ? -12.624 11.280 10.244 1.00 82.75 195 TRP A C 1
ATOM 1509 O O . TRP A 1 195 ? -13.357 12.002 10.920 1.00 82.75 195 TRP A O 1
ATOM 1519 N N . ALA A 1 196 ? -12.481 9.982 10.497 1.00 76.75 196 ALA A N 1
ATOM 1520 C CA . ALA A 1 196 ? -13.137 9.328 11.616 1.00 76.75 196 ALA A CA 1
ATOM 1521 C C . ALA A 1 196 ? -12.525 9.707 12.978 1.00 76.75 196 ALA A C 1
ATOM 1523 O O . ALA A 1 196 ? -13.053 9.296 14.011 1.00 76.75 196 ALA A O 1
ATOM 1524 N N . SER A 1 197 ? -11.428 10.479 13.007 1.00 74.56 197 SER A N 1
ATOM 1525 C CA . SER A 1 197 ? -10.712 10.858 14.231 1.00 74.56 197 SER A CA 1
ATOM 1526 C C . SER A 1 197 ? -10.452 9.646 15.133 1.00 74.56 197 SER A C 1
ATOM 1528 O O . SER A 1 197 ? -10.681 9.690 16.347 1.00 74.56 197 SER A O 1
ATOM 1530 N N . ALA A 1 198 ? -10.035 8.528 14.523 1.00 65.81 198 ALA A N 1
ATOM 1531 C CA . ALA A 1 198 ? -9.862 7.271 15.233 1.00 65.81 198 ALA A CA 1
ATOM 1532 C C . ALA A 1 198 ? -8.799 7.439 16.341 1.00 65.81 198 ALA A C 1
ATOM 1534 O O . ALA A 1 198 ? -7.678 7.856 16.054 1.00 65.81 198 ALA A O 1
ATOM 1535 N N . PRO A 1 199 ? -9.087 7.083 17.608 1.00 62.44 199 PRO A N 1
ATOM 1536 C CA . PRO A 1 199 ? -8.212 7.408 18.743 1.00 62.44 199 PRO A CA 1
ATOM 1537 C C . PRO A 1 199 ? -6.816 6.771 18.654 1.00 62.44 199 PRO A C 1
ATOM 1539 O O . PRO A 1 199 ? -5.848 7.319 19.188 1.00 62.44 199 PRO A O 1
ATOM 1542 N N . ASN A 1 200 ? -6.718 5.630 17.968 1.00 68.75 200 ASN A N 1
ATOM 1543 C CA . ASN A 1 200 ? -5.474 4.886 17.764 1.00 68.75 200 ASN A CA 1
ATOM 1544 C C . ASN A 1 200 ? -4.667 5.386 16.555 1.00 68.75 200 ASN A C 1
ATOM 1546 O O . ASN A 1 200 ? -3.503 5.016 16.408 1.00 68.75 200 ASN A O 1
ATOM 1550 N N . PHE A 1 201 ? -5.259 6.218 15.695 1.00 72.44 201 PHE A N 1
ATOM 1551 C CA . PHE A 1 201 ? -4.593 6.775 14.527 1.00 72.44 201 PHE A CA 1
ATOM 1552 C C . PHE A 1 201 ? -3.954 8.118 14.903 1.00 72.44 201 PHE A C 1
ATOM 1554 O O . PHE A 1 201 ? -4.625 9.135 15.047 1.00 72.44 201 PHE A O 1
ATOM 1561 N N . ARG A 1 202 ? -2.637 8.102 15.139 1.00 78.75 202 ARG A N 1
ATOM 1562 C CA . ARG A 1 202 ? -1.827 9.291 15.455 1.00 78.75 202 ARG A CA 1
ATOM 1563 C C . ARG A 1 202 ? -0.577 9.311 14.574 1.00 78.75 202 ARG A C 1
ATOM 1565 O O . ARG A 1 202 ? 0.474 8.841 15.017 1.00 78.75 202 ARG A O 1
ATOM 1572 N N . PRO A 1 203 ? -0.682 9.795 13.327 1.00 78.00 203 PRO A N 1
ATOM 1573 C CA . PRO A 1 203 ? 0.456 9.877 12.422 1.00 78.00 203 PRO A CA 1
ATOM 1574 C C . PRO A 1 203 ? 1.521 10.806 13.009 1.00 78.00 203 PRO A C 1
ATOM 1576 O O . PRO A 1 203 ? 1.243 11.940 13.387 1.00 78.00 203 PRO A O 1
ATOM 1579 N N . THR A 1 204 ? 2.753 10.312 13.115 1.00 78.38 204 THR A N 1
ATOM 1580 C CA . THR A 1 204 ? 3.894 11.087 13.632 1.00 78.38 204 THR A CA 1
ATOM 1581 C C . THR A 1 204 ? 4.685 11.782 12.523 1.00 78.38 204 THR A C 1
ATOM 1583 O O . THR A 1 204 ? 5.590 12.566 12.807 1.00 78.38 204 THR A O 1
ATOM 1586 N N . PHE A 1 205 ? 4.359 11.506 11.255 1.00 78.25 205 PHE A N 1
ATOM 1587 C CA . PHE A 1 205 ? 5.011 12.128 10.108 1.00 78.25 205 PHE A CA 1
ATOM 1588 C C . PHE A 1 205 ? 4.546 13.569 9.929 1.00 78.25 205 PHE A C 1
ATOM 1590 O O . PHE A 1 205 ? 3.353 13.823 9.807 1.00 78.25 205 PHE A O 1
ATOM 1597 N N . GLN A 1 206 ? 5.487 14.500 9.815 1.00 78.19 206 GLN A N 1
ATOM 1598 C CA . GLN A 1 206 ? 5.172 15.928 9.712 1.00 78.19 206 GLN A CA 1
ATOM 1599 C C . GLN A 1 206 ? 4.500 16.323 8.387 1.00 78.19 206 GLN A C 1
ATOM 1601 O O . GLN A 1 206 ? 3.719 17.265 8.367 1.00 78.19 206 GLN A O 1
ATOM 1606 N N . LEU A 1 207 ? 4.778 15.614 7.285 1.00 81.19 207 LEU A N 1
ATOM 1607 C CA . LEU A 1 207 ? 4.178 15.902 5.969 1.00 81.19 207 LEU A CA 1
ATOM 1608 C C . LEU A 1 207 ? 2.842 15.173 5.750 1.00 81.19 207 LEU A C 1
ATOM 1610 O O . LEU A 1 207 ? 2.252 15.255 4.670 1.00 81.19 207 LEU A O 1
ATOM 1614 N N . PHE A 1 208 ? 2.373 14.412 6.740 1.00 87.31 208 PHE A N 1
ATOM 1615 C CA . PHE A 1 208 ? 1.070 13.773 6.655 1.00 87.31 208 PHE A CA 1
ATOM 1616 C C . PHE A 1 208 ? -0.035 14.816 6.857 1.00 87.31 208 PHE A C 1
ATOM 1618 O O . PHE A 1 208 ? -0.048 15.539 7.849 1.00 87.31 208 PHE A O 1
ATOM 1625 N N . SER A 1 209 ? -0.983 14.871 5.923 1.00 88.31 209 SER A N 1
ATOM 1626 C CA . SER A 1 209 ? -2.226 15.626 6.065 1.00 88.31 209 SER A CA 1
ATOM 1627 C C . SER A 1 209 ? -3.346 14.917 5.305 1.00 88.31 209 SER A C 1
ATOM 1629 O O . SER A 1 209 ? -3.098 14.113 4.402 1.00 88.31 209 SER A O 1
ATOM 1631 N N . TRP A 1 210 ? -4.599 15.231 5.628 1.00 84.94 210 TRP A N 1
ATOM 1632 C CA . TRP A 1 210 ? -5.736 14.687 4.882 1.00 84.94 210 TRP A CA 1
ATOM 1633 C C . TRP A 1 210 ? -5.714 15.130 3.403 1.00 84.94 210 TRP A C 1
ATOM 1635 O O . TRP A 1 210 ? -6.089 14.361 2.519 1.00 84.94 210 TRP A O 1
ATOM 1645 N N . HIS A 1 211 ? -5.189 16.331 3.121 1.00 90.06 211 HIS A N 1
ATOM 1646 C CA . HIS A 1 211 ? -5.026 16.859 1.765 1.00 90.06 211 HIS A CA 1
ATOM 1647 C C . HIS A 1 211 ? -4.078 16.012 0.915 1.00 90.06 211 HIS A C 1
ATOM 1649 O O . HIS A 1 211 ? -4.378 15.735 -0.244 1.00 90.06 211 HIS A O 1
ATOM 1655 N N . THR A 1 212 ? -2.942 15.580 1.476 1.00 89.44 212 THR A N 1
ATOM 1656 C CA . THR A 1 212 ? -1.973 14.765 0.730 1.00 89.44 212 THR A CA 1
ATOM 1657 C C . THR A 1 212 ? -2.527 13.377 0.416 1.00 89.44 212 THR A C 1
ATOM 1659 O O . THR A 1 212 ? -2.272 12.863 -0.671 1.00 89.44 212 THR A O 1
ATOM 1662 N N . CYS A 1 213 ? -3.354 12.810 1.301 1.00 88.94 213 CYS A N 1
ATOM 1663 C CA . CYS A 1 213 ? -4.070 11.559 1.035 1.00 88.94 213 CYS A CA 1
ATOM 1664 C C . CYS A 1 213 ? -5.113 11.733 -0.079 1.00 88.94 213 CYS A C 1
ATOM 1666 O O . CYS A 1 213 ? -5.158 10.934 -1.010 1.00 88.94 213 CYS A O 1
ATOM 1668 N N . LEU A 1 214 ? -5.912 12.805 -0.033 1.00 90.06 214 LEU A N 1
ATOM 1669 C CA . LEU A 1 214 ? -6.911 13.087 -1.065 1.00 90.06 214 LEU A CA 1
ATOM 1670 C C . LEU A 1 214 ? -6.263 13.308 -2.439 1.00 90.06 214 LEU A C 1
ATOM 1672 O O . LEU A 1 214 ? -6.729 12.752 -3.433 1.00 90.06 214 LEU A O 1
ATOM 1676 N N . LEU A 1 215 ? -5.161 14.063 -2.498 1.00 93.06 215 LEU A N 1
ATOM 1677 C CA . LEU A 1 215 ? -4.388 14.253 -3.727 1.00 93.06 215 LEU A CA 1
ATOM 1678 C C . LEU A 1 215 ? -3.868 12.909 -4.257 1.00 93.06 215 LEU A C 1
ATOM 1680 O O . LEU A 1 215 ? -3.992 12.643 -5.450 1.00 93.06 215 LEU A O 1
ATOM 1684 N N . GLY A 1 216 ? -3.351 12.042 -3.380 1.00 90.38 216 GLY A N 1
ATOM 1685 C CA . GLY A 1 216 ? -2.907 10.691 -3.732 1.00 90.38 216 GLY A CA 1
ATOM 1686 C C . GLY A 1 216 ? -4.009 9.848 -4.378 1.00 90.38 216 GLY A C 1
ATOM 1687 O O . GLY A 1 216 ? -3.799 9.296 -5.460 1.00 90.38 216 GLY A O 1
ATOM 1688 N N . ILE A 1 217 ? -5.206 9.829 -3.783 1.00 92.06 217 ILE A N 1
ATOM 1689 C CA . ILE A 1 217 ? -6.375 9.111 -4.318 1.00 92.06 217 ILE A CA 1
ATOM 1690 C C . ILE A 1 217 ? -6.758 9.652 -5.698 1.00 92.06 217 ILE A C 1
ATOM 1692 O O . ILE A 1 217 ? -6.874 8.876 -6.646 1.00 92.06 217 ILE A O 1
ATOM 1696 N N . ILE A 1 218 ? -6.923 10.974 -5.833 1.00 94.38 218 ILE A N 1
ATOM 1697 C CA . ILE A 1 218 ? -7.306 11.595 -7.109 1.00 94.38 218 ILE A CA 1
ATOM 1698 C C . ILE A 1 218 ? -6.250 11.311 -8.181 1.00 94.38 218 ILE A C 1
ATOM 1700 O O . ILE A 1 218 ? -6.600 10.905 -9.286 1.00 94.38 218 ILE A O 1
ATOM 1704 N N . SER A 1 219 ? -4.966 11.463 -7.851 1.00 93.00 219 SER A N 1
ATOM 1705 C CA . SER A 1 219 ? -3.856 11.193 -8.769 1.00 93.00 219 SER A CA 1
ATOM 1706 C C . SER A 1 219 ? -3.856 9.740 -9.251 1.00 93.00 219 SER A C 1
ATOM 1708 O O . SER A 1 219 ? -3.751 9.485 -10.453 1.00 93.00 219 SER A O 1
ATOM 1710 N N . CYS A 1 220 ? -4.059 8.779 -8.343 1.00 92.44 220 CYS A N 1
ATOM 1711 C CA . CYS A 1 220 ? -4.130 7.365 -8.704 1.00 92.44 220 CYS A CA 1
ATOM 1712 C C . CYS A 1 220 ? -5.335 7.063 -9.604 1.00 92.44 220 CYS A C 1
ATOM 1714 O O . CYS A 1 220 ? -5.174 6.381 -10.615 1.00 92.44 220 CYS A O 1
ATOM 1716 N N . LEU A 1 221 ? -6.518 7.600 -9.284 1.00 91.94 221 LEU A N 1
ATOM 1717 C CA . LEU A 1 221 ? -7.726 7.402 -10.089 1.00 91.94 221 LEU A CA 1
ATOM 1718 C C . LEU A 1 221 ? -7.576 7.995 -11.494 1.00 91.94 221 LEU A C 1
ATOM 1720 O O . LEU A 1 221 ? -7.865 7.316 -12.477 1.00 91.94 221 LEU A O 1
ATOM 1724 N N . VAL A 1 222 ? -7.070 9.226 -11.606 1.00 94.88 222 VAL A N 1
ATOM 1725 C CA . VAL A 1 222 ? -6.826 9.872 -12.904 1.00 94.88 222 VAL A CA 1
ATOM 1726 C C . VAL A 1 222 ? -5.852 9.038 -13.740 1.00 94.88 222 VAL A C 1
ATOM 1728 O O . VAL A 1 222 ? -6.152 8.722 -14.890 1.00 94.88 222 VAL A O 1
ATOM 1731 N N . MET A 1 223 ? -4.728 8.605 -13.160 1.00 92.31 223 MET A N 1
ATOM 1732 C CA . MET A 1 223 ? -3.740 7.794 -13.879 1.00 92.31 223 MET A CA 1
ATOM 1733 C C . MET A 1 223 ? -4.283 6.425 -14.307 1.00 92.31 223 MET A C 1
ATOM 1735 O O . MET A 1 223 ? -3.966 5.964 -15.400 1.00 92.31 223 MET A O 1
ATOM 1739 N N . MET A 1 224 ? -5.142 5.787 -13.508 1.00 92.50 224 MET A N 1
ATOM 1740 C CA . MET A 1 224 ? -5.787 4.525 -13.894 1.00 92.50 224 MET A CA 1
ATOM 1741 C C . MET A 1 224 ? -6.632 4.671 -15.162 1.00 92.50 224 MET A C 1
ATOM 1743 O O . MET A 1 224 ? -6.479 3.877 -16.093 1.00 92.50 224 MET A O 1
ATOM 1747 N N . PHE A 1 225 ? -7.502 5.686 -15.214 1.00 93.81 225 PHE A N 1
ATOM 1748 C CA . PHE A 1 225 ? -8.361 5.924 -16.378 1.00 93.81 225 PHE A CA 1
ATOM 1749 C C . PHE A 1 225 ? -7.567 6.365 -17.614 1.00 93.81 225 PHE A C 1
ATOM 1751 O O . PHE A 1 225 ? -7.964 6.022 -18.727 1.00 93.81 225 PHE A O 1
ATOM 1758 N N . LEU A 1 226 ? -6.434 7.057 -17.430 1.00 93.44 226 LEU A N 1
ATOM 1759 C CA . LEU A 1 226 ? -5.525 7.420 -18.524 1.00 93.44 226 LEU A CA 1
ATOM 1760 C C . LEU A 1 226 ? -4.824 6.208 -19.150 1.00 93.44 226 LEU A C 1
ATOM 1762 O O . LEU A 1 226 ? -4.626 6.191 -20.362 1.00 93.44 226 LEU A O 1
ATOM 1766 N N . ILE A 1 227 ? -4.444 5.203 -18.353 1.00 90.88 227 ILE A N 1
ATOM 1767 C CA . ILE A 1 227 ? -3.771 4.000 -18.868 1.00 90.88 227 ILE A CA 1
ATOM 1768 C C . ILE A 1 227 ? -4.742 3.163 -19.700 1.00 90.88 227 ILE A C 1
ATOM 1770 O O . ILE A 1 227 ? -4.471 2.857 -20.861 1.00 90.88 227 ILE A O 1
ATOM 1774 N N . ASN A 1 228 ? -5.856 2.744 -19.097 1.00 91.12 228 ASN A N 1
ATOM 1775 C CA . ASN A 1 228 ? -6.896 2.008 -19.803 1.00 91.12 228 ASN A CA 1
ATOM 1776 C C . ASN A 1 228 ? -8.213 2.028 -19.005 1.00 91.12 228 ASN A C 1
ATOM 1778 O O . ASN A 1 228 ? -8.274 1.426 -17.928 1.00 91.12 228 ASN A O 1
ATOM 1782 N N . PRO A 1 229 ? -9.296 2.621 -19.536 1.00 93.56 229 PRO A N 1
ATOM 1783 C CA . PRO A 1 229 ? -10.561 2.730 -18.811 1.00 93.56 229 PRO A CA 1
ATOM 1784 C C . PRO A 1 229 ? -11.249 1.373 -18.563 1.00 93.56 229 PRO A C 1
ATOM 1786 O O . PRO A 1 229 ? -11.922 1.197 -17.544 1.00 93.56 229 PRO A O 1
ATOM 1789 N N . ALA A 1 230 ? -11.065 0.386 -19.446 1.00 92.44 230 ALA A N 1
ATOM 1790 C CA . ALA A 1 230 ? -11.673 -0.937 -19.293 1.00 92.44 230 ALA A CA 1
ATOM 1791 C C . ALA A 1 230 ? -11.040 -1.717 -18.128 1.00 92.44 230 ALA A C 1
ATOM 1793 O O . ALA A 1 230 ? -11.739 -2.223 -17.253 1.00 92.44 230 ALA A O 1
ATOM 1794 N N . TYR A 1 231 ? -9.708 -1.760 -18.057 1.00 91.06 231 TYR A N 1
ATOM 1795 C CA . TYR A 1 231 ? -9.021 -2.404 -16.932 1.00 91.06 231 TYR A CA 1
ATOM 1796 C C . TYR A 1 231 ? -9.168 -1.610 -15.626 1.00 91.06 231 TYR A C 1
ATOM 1798 O O . TYR A 1 231 ? -9.270 -2.217 -14.561 1.00 91.06 231 TYR A O 1
ATOM 1806 N N . ALA A 1 232 ? -9.237 -0.275 -15.692 1.00 92.50 232 ALA A N 1
ATOM 1807 C CA . ALA A 1 232 ? -9.473 0.575 -14.525 1.00 92.50 232 ALA A CA 1
ATOM 1808 C C . ALA A 1 232 ? -10.838 0.300 -13.875 1.00 92.50 232 ALA A C 1
ATOM 1810 O O . ALA A 1 232 ? -10.911 0.072 -12.668 1.00 92.50 232 ALA A O 1
ATOM 1811 N N . SER A 1 233 ? -11.910 0.259 -14.673 1.00 92.75 233 SER A N 1
ATOM 1812 C CA . SER A 1 233 ? -13.259 -0.054 -14.177 1.00 92.75 233 SER A CA 1
ATOM 1813 C C . SER A 1 233 ? -13.345 -1.463 -13.582 1.00 92.75 233 SER A C 1
ATOM 1815 O O . SER A 1 233 ? -13.848 -1.619 -12.470 1.00 92.75 233 SER A O 1
ATOM 1817 N N . CYS A 1 234 ? -12.767 -2.467 -14.252 1.00 92.25 234 CYS A N 1
ATOM 1818 C CA . CYS A 1 234 ? -12.638 -3.824 -13.712 1.00 92.25 234 CYS A CA 1
ATOM 1819 C C . CYS A 1 234 ? -11.901 -3.832 -12.361 1.00 92.25 234 CYS A C 1
ATOM 1821 O O . CYS A 1 234 ? -12.346 -4.462 -11.401 1.00 92.25 234 CYS A O 1
ATOM 1823 N N . GLY A 1 235 ? -10.812 -3.068 -12.256 1.00 91.19 235 GLY A N 1
ATOM 1824 C CA . GLY A 1 235 ? -10.039 -2.946 -11.029 1.00 91.19 235 GLY A CA 1
ATOM 1825 C C . GLY A 1 235 ? -10.823 -2.330 -9.865 1.00 91.19 235 GLY A C 1
ATOM 1826 O O . GLY A 1 235 ? -10.771 -2.847 -8.752 1.00 91.19 235 GLY A O 1
ATOM 1827 N N . ILE A 1 236 ? -11.587 -1.263 -10.107 1.00 91.56 236 ILE A N 1
ATOM 1828 C CA . ILE A 1 236 ? -12.424 -0.633 -9.071 1.00 91.56 236 ILE A CA 1
ATOM 1829 C C . ILE A 1 236 ? -13.507 -1.605 -8.584 1.00 91.56 236 ILE A C 1
ATOM 1831 O O . ILE A 1 236 ? -13.727 -1.729 -7.379 1.00 91.56 236 ILE A O 1
ATOM 1835 N N . VAL A 1 237 ? -14.149 -2.336 -9.501 1.00 94.00 237 VAL A N 1
ATOM 1836 C CA . VAL A 1 237 ? -15.138 -3.367 -9.146 1.00 94.00 237 VAL A CA 1
ATOM 1837 C C . VAL A 1 237 ? -14.498 -4.461 -8.292 1.00 94.00 237 VAL A C 1
ATOM 1839 O O . VAL A 1 237 ? -15.056 -4.832 -7.260 1.00 94.00 237 VAL A O 1
ATOM 1842 N N . LEU A 1 238 ? -13.306 -4.934 -8.665 1.00 91.69 238 LEU A N 1
ATOM 1843 C CA . LEU A 1 238 ? -12.557 -5.915 -7.882 1.00 91.69 238 LEU A CA 1
ATOM 1844 C C . LEU A 1 238 ? -12.215 -5.391 -6.479 1.00 91.69 238 LEU A C 1
ATOM 1846 O O . LEU A 1 238 ? -12.378 -6.119 -5.502 1.00 91.69 238 LEU A O 1
ATOM 1850 N N . MET A 1 239 ? -11.781 -4.133 -6.358 1.00 89.75 239 MET A N 1
ATOM 1851 C CA . MET A 1 239 ? -11.483 -3.506 -5.067 1.00 89.75 239 MET A CA 1
ATOM 1852 C C . MET A 1 239 ? -12.716 -3.475 -4.157 1.00 89.75 239 MET A C 1
ATOM 1854 O O . MET A 1 239 ? -12.636 -3.873 -2.995 1.00 89.75 239 MET A O 1
ATOM 1858 N N . LEU A 1 240 ? -13.862 -3.033 -4.682 1.00 90.19 240 LEU A N 1
ATOM 1859 C CA . LEU A 1 240 ? -15.119 -2.992 -3.933 1.00 90.19 240 LEU A CA 1
ATOM 1860 C C . LEU A 1 240 ? -15.569 -4.397 -3.523 1.00 90.19 240 LEU A C 1
ATOM 1862 O O . LEU A 1 240 ? -15.935 -4.607 -2.368 1.00 90.19 240 LEU A O 1
ATOM 1866 N N . ALA A 1 241 ? -15.482 -5.372 -4.432 1.00 91.50 241 ALA A N 1
ATOM 1867 C CA . ALA A 1 241 ? -15.804 -6.763 -4.135 1.00 91.50 241 ALA A CA 1
ATOM 1868 C C . ALA A 1 241 ? -14.926 -7.321 -3.005 1.00 91.50 241 ALA A C 1
ATOM 1870 O O . ALA A 1 241 ? -15.444 -7.943 -2.080 1.00 91.50 241 ALA A O 1
ATOM 1871 N N . LEU A 1 242 ? -13.615 -7.053 -3.027 1.00 85.94 242 LEU A N 1
ATOM 1872 C CA . LEU A 1 242 ? -12.706 -7.455 -1.953 1.00 85.94 242 LEU A CA 1
ATOM 1873 C C . LEU A 1 242 ? -13.075 -6.801 -0.617 1.00 85.94 242 LEU A C 1
ATOM 1875 O O . LEU A 1 242 ? -13.125 -7.500 0.392 1.00 85.94 242 LEU A O 1
ATOM 1879 N N . LEU A 1 243 ? -13.391 -5.502 -0.592 1.00 85.31 243 LEU A N 1
ATOM 1880 C CA . LEU A 1 243 ? -13.825 -4.822 0.636 1.00 85.31 243 LEU A CA 1
ATOM 1881 C C . LEU A 1 243 ? -15.102 -5.441 1.215 1.00 85.31 243 LEU A C 1
ATOM 1883 O O . LEU A 1 243 ? -15.184 -5.668 2.422 1.00 85.31 243 LEU A O 1
ATOM 1887 N N . VAL A 1 244 ? -16.071 -5.762 0.358 1.00 86.69 244 VAL A N 1
ATOM 1888 C CA . VAL A 1 244 ? -17.320 -6.417 0.760 1.00 86.69 244 VAL A CA 1
ATOM 1889 C C . VAL A 1 244 ? -17.054 -7.823 1.304 1.00 86.69 244 VAL A C 1
ATOM 1891 O O . VAL A 1 244 ? -17.539 -8.166 2.381 1.00 86.69 244 VAL A O 1
ATOM 1894 N N . VAL A 1 245 ? -16.239 -8.628 0.614 1.00 85.44 245 VAL A N 1
ATOM 1895 C CA . VAL A 1 245 ? -15.861 -9.974 1.077 1.00 85.44 245 VAL A CA 1
ATOM 1896 C C . VAL A 1 245 ? -15.180 -9.913 2.441 1.00 85.44 245 VAL A C 1
ATOM 1898 O O . VAL A 1 245 ? -15.536 -10.689 3.326 1.00 85.44 245 VAL A O 1
ATOM 1901 N N . ILE A 1 246 ? -14.243 -8.981 2.635 1.00 81.44 246 ILE A N 1
ATOM 1902 C CA . ILE A 1 246 ? -13.554 -8.797 3.918 1.00 81.44 246 ILE A CA 1
ATOM 1903 C C . ILE A 1 246 ? -14.552 -8.404 5.007 1.00 81.44 246 ILE A C 1
ATOM 1905 O O . ILE A 1 246 ? -14.489 -8.962 6.098 1.00 81.44 246 ILE A O 1
ATOM 1909 N N . HIS A 1 247 ? -15.497 -7.505 4.718 1.00 79.19 247 HIS A N 1
ATOM 1910 C CA . HIS A 1 247 ? -16.498 -7.092 5.698 1.00 79.19 247 HIS A CA 1
ATOM 1911 C C . HIS A 1 247 ? -17.368 -8.262 6.181 1.00 79.19 247 HIS A C 1
ATOM 1913 O O . HIS A 1 247 ? -17.633 -8.371 7.377 1.00 79.19 247 HIS A O 1
ATOM 1919 N N . TYR A 1 248 ? -17.774 -9.159 5.279 1.00 80.88 248 TYR A N 1
ATOM 1920 C CA . TYR A 1 248 ? -18.571 -10.332 5.647 1.00 80.88 248 TYR A CA 1
ATOM 1921 C C . TYR A 1 248 ? -17.752 -11.461 6.285 1.00 80.88 248 TYR A C 1
ATOM 1923 O O . TYR A 1 248 ? -18.293 -12.240 7.066 1.00 80.88 248 TYR A O 1
ATOM 1931 N N . ARG A 1 249 ? -16.465 -11.591 5.941 1.00 75.75 249 ARG A N 1
ATOM 1932 C CA . ARG A 1 249 ? -15.587 -12.662 6.443 1.00 75.75 249 ARG A CA 1
ATOM 1933 C C . ARG A 1 249 ? -14.836 -12.298 7.717 1.00 75.75 249 ARG A C 1
ATOM 1935 O O . ARG A 1 249 ? -14.341 -13.207 8.378 1.00 75.75 249 ARG A O 1
ATOM 1942 N N . SER A 1 250 ? -14.728 -11.014 8.062 1.00 66.75 250 SER A N 1
ATOM 1943 C CA . SER A 1 250 ? -13.998 -10.587 9.254 1.00 66.75 250 SER A CA 1
ATOM 1944 C C . SER A 1 250 ? -14.633 -11.199 10.512 1.00 66.75 250 SER A C 1
ATOM 1946 O O . SER A 1 250 ? -15.817 -10.950 10.759 1.00 66.75 250 SER A O 1
ATOM 1948 N N . PRO A 1 251 ? -13.893 -11.991 11.309 1.00 59.88 251 PRO A N 1
ATOM 1949 C CA . PRO A 1 251 ? -14.442 -12.623 12.501 1.00 59.88 251 PRO A CA 1
ATOM 1950 C C . PRO A 1 251 ? -14.847 -11.575 13.546 1.00 59.88 251 PRO A C 1
ATOM 1952 O O . PRO A 1 251 ? -14.210 -10.527 13.684 1.00 59.88 251 PRO A O 1
ATOM 1955 N N . THR A 1 252 ? -15.889 -11.871 14.328 1.00 54.53 252 THR A N 1
ATOM 1956 C CA . THR A 1 252 ? -16.283 -11.054 15.482 1.00 54.53 252 THR A CA 1
ATOM 1957 C C . THR A 1 252 ? -15.199 -11.155 16.557 1.00 54.53 252 THR A C 1
ATOM 1959 O O . THR A 1 252 ? -15.150 -12.126 17.313 1.00 54.53 252 THR A O 1
ATOM 1962 N N . SER A 1 253 ? -14.288 -10.182 16.603 1.00 51.72 253 SER A N 1
ATOM 1963 C CA . SER A 1 253 ? -13.250 -10.122 17.637 1.00 51.72 253 SER A CA 1
ATOM 1964 C C . SER A 1 253 ? -13.875 -9.901 19.019 1.00 51.72 253 SER A C 1
ATOM 1966 O O . SER A 1 253 ? -14.749 -9.052 19.190 1.00 51.72 253 SER A O 1
ATOM 1968 N N . SER A 1 254 ? -13.397 -10.644 20.020 1.00 45.75 254 SER A N 1
ATOM 1969 C CA . SER A 1 254 ? -13.807 -10.532 21.430 1.00 45.75 254 SER A CA 1
ATOM 1970 C C . SER A 1 254 ? -13.312 -9.252 22.116 1.00 45.75 254 SER A C 1
ATOM 1972 O O . SER A 1 254 ? -13.816 -8.874 23.173 1.00 45.75 254 SER A O 1
ATOM 1974 N N . TRP A 1 255 ? -12.343 -8.563 21.512 1.00 45.38 255 TRP A N 1
ATOM 1975 C CA . TRP A 1 255 ? -11.839 -7.273 21.963 1.00 45.38 255 TRP A CA 1
ATOM 1976 C C . TRP A 1 255 ? -12.476 -6.165 21.127 1.00 45.38 255 TRP A C 1
ATOM 1978 O O . TRP A 1 255 ? -12.069 -5.966 19.989 1.00 45.38 255 TRP A O 1
ATOM 1988 N N . GLY A 1 256 ? -13.475 -5.496 21.718 1.00 48.38 256 GLY A N 1
ATOM 1989 C CA . GLY A 1 256 ? -14.118 -4.231 21.325 1.00 48.38 256 GLY A CA 1
ATOM 1990 C C . GLY A 1 256 ? -13.989 -3.769 19.868 1.00 48.38 256 GLY A C 1
ATOM 1991 O O . GLY A 1 256 ? -12.908 -3.445 19.384 1.00 48.38 256 GLY A O 1
ATOM 1992 N N . TYR A 1 257 ? -15.127 -3.615 19.195 1.00 55.12 257 TYR A N 1
ATOM 1993 C CA . TYR A 1 257 ? -15.199 -3.113 17.824 1.00 55.12 257 TYR A CA 1
ATOM 1994 C C . TYR A 1 257 ? -14.540 -1.728 17.666 1.00 55.12 257 TYR A C 1
ATOM 1996 O O . TYR A 1 257 ? -14.623 -0.882 18.559 1.00 55.12 257 TYR A O 1
ATOM 2004 N N . ILE A 1 258 ? -13.956 -1.442 16.492 1.00 55.44 258 ILE A N 1
ATOM 2005 C CA . ILE A 1 258 ? -13.462 -0.094 16.130 1.00 55.44 258 ILE A CA 1
ATOM 2006 C C . ILE A 1 258 ? -14.556 0.957 16.366 1.00 55.44 258 ILE A C 1
ATOM 2008 O O . ILE A 1 258 ? -14.271 2.042 16.869 1.00 55.44 258 ILE A O 1
ATOM 2012 N N . SER A 1 259 ? -15.814 0.601 16.095 1.00 62.06 259 SER A N 1
ATOM 2013 C CA . SER A 1 259 ? -16.987 1.423 16.399 1.00 62.06 259 SER A CA 1
ATOM 2014 C C . SER A 1 259 ? -17.104 1.768 17.889 1.00 62.06 259 SER A C 1
ATOM 2016 O O . SER A 1 259 ? -17.375 2.917 18.219 1.00 62.06 259 SER A O 1
ATOM 2018 N N . GLN A 1 260 ? -16.826 0.835 18.802 1.00 64.94 260 GLN A N 1
ATOM 2019 C CA . GLN A 1 260 ? -16.857 1.069 20.249 1.00 64.94 260 GLN A CA 1
ATOM 2020 C C . GLN A 1 260 ? -15.744 2.022 20.707 1.00 64.94 260 GLN A C 1
ATOM 2022 O O . GLN A 1 260 ? -15.989 2.899 21.536 1.00 64.94 260 GLN A O 1
ATOM 2027 N N . ALA A 1 261 ? -14.535 1.899 20.152 1.00 63.94 261 ALA A N 1
ATOM 2028 C CA . ALA A 1 261 ? -13.440 2.829 20.436 1.00 63.94 261 ALA A CA 1
ATOM 2029 C C . ALA A 1 261 ? -13.746 4.250 19.923 1.00 63.94 261 ALA A C 1
ATOM 2031 O O . ALA A 1 261 ? -13.449 5.238 20.600 1.00 63.94 261 ALA A O 1
ATOM 2032 N N . LEU A 1 262 ? -14.389 4.350 18.757 1.00 65.88 262 LEU A N 1
ATOM 2033 C CA . LEU A 1 262 ? -14.878 5.601 18.176 1.00 65.88 262 LEU A CA 1
ATOM 2034 C C . LEU A 1 262 ? -15.954 6.247 19.057 1.00 65.88 262 LEU A C 1
ATOM 2036 O O . LEU A 1 262 ? -15.846 7.427 19.386 1.00 65.88 262 LEU A O 1
ATOM 2040 N N . ILE A 1 263 ? -16.931 5.457 19.516 1.00 75.69 263 ILE A N 1
ATOM 2041 C CA . ILE A 1 263 ? -17.968 5.893 20.461 1.00 75.69 263 ILE A CA 1
ATOM 2042 C C . ILE A 1 263 ? -17.322 6.397 21.753 1.00 75.69 263 ILE A C 1
ATOM 2044 O O . ILE A 1 263 ? -17.655 7.485 22.211 1.00 75.69 263 ILE A O 1
ATOM 2048 N N . PHE A 1 264 ? -16.359 5.667 22.321 1.00 78.06 264 PHE A N 1
ATOM 2049 C CA . PHE A 1 264 ? -15.669 6.094 23.539 1.00 78.06 264 PHE A CA 1
ATOM 2050 C C . PHE A 1 264 ? -14.939 7.431 23.357 1.00 78.06 264 PHE A C 1
ATOM 2052 O O . PHE A 1 264 ? -15.056 8.323 24.199 1.00 78.06 264 PHE A O 1
ATOM 2059 N N . HIS A 1 265 ? -14.213 7.599 22.248 1.00 71.69 265 HIS A N 1
ATOM 2060 C CA . HIS A 1 265 ? -13.537 8.857 21.939 1.00 71.69 265 HIS A CA 1
ATOM 2061 C C . HIS A 1 265 ? -14.535 10.011 21.785 1.00 71.69 265 HIS A C 1
ATOM 2063 O O . HIS A 1 265 ? -14.338 11.081 22.367 1.00 71.69 265 HIS A O 1
ATOM 2069 N N . GLN A 1 266 ? -15.628 9.774 21.059 1.00 79.88 266 GLN A N 1
ATOM 2070 C CA . GLN A 1 266 ? -16.672 10.762 20.838 1.00 79.88 266 GLN A CA 1
ATOM 2071 C C . GLN A 1 266 ? -17.353 11.168 22.155 1.00 79.88 266 GLN A C 1
ATOM 2073 O O . GLN A 1 266 ? -17.453 12.359 22.452 1.00 79.88 266 GLN A O 1
ATOM 2078 N N . VAL A 1 267 ? -17.739 10.199 22.993 1.00 86.56 267 VAL A N 1
ATOM 2079 C CA . VAL A 1 267 ? -18.332 10.441 24.319 1.00 86.56 267 VAL A CA 1
ATOM 2080 C C . VAL A 1 267 ? -17.366 11.203 25.220 1.00 86.56 267 VAL A C 1
ATOM 2082 O O . VAL A 1 267 ? -17.762 12.183 25.844 1.00 86.56 267 VAL A O 1
ATOM 2085 N N . ARG A 1 268 ? -16.082 10.825 25.254 1.00 83.38 268 ARG A N 1
ATOM 2086 C CA . ARG A 1 268 ? -15.060 11.545 26.026 1.00 83.38 268 ARG A CA 1
ATOM 2087 C C . ARG A 1 268 ? -14.913 12.995 25.560 1.00 83.38 268 ARG A C 1
ATOM 2089 O O . ARG A 1 268 ? -14.823 13.891 26.394 1.00 83.38 268 ARG A O 1
ATOM 2096 N N . LYS A 1 269 ? -14.864 13.237 24.246 1.00 81.62 269 LYS A N 1
ATOM 2097 C CA . LYS A 1 269 ? -14.765 14.592 23.684 1.00 81.62 269 LYS A CA 1
ATOM 2098 C C . LYS A 1 269 ? -15.978 15.433 24.082 1.00 81.62 269 LYS A C 1
ATOM 2100 O O . LYS A 1 269 ? -15.798 16.566 24.517 1.00 81.62 269 LYS A O 1
ATOM 2105 N N . TYR A 1 270 ? -17.184 14.871 23.993 1.00 84.56 270 TYR A N 1
ATOM 2106 C CA . TYR A 1 270 ? -18.400 15.551 24.439 1.00 84.56 270 TYR A CA 1
ATOM 2107 C C . TYR A 1 270 ? -18.419 15.805 25.947 1.00 84.56 270 TYR A C 1
ATOM 2109 O O . TYR A 1 270 ? -18.793 16.899 26.349 1.00 84.56 270 TYR A O 1
ATOM 2117 N N . LEU A 1 271 ? -17.956 14.860 26.771 1.00 84.25 271 LEU A N 1
ATOM 2118 C CA . LEU A 1 271 ? -17.817 15.054 28.219 1.00 84.25 271 LEU A CA 1
ATOM 2119 C C . LEU A 1 271 ? -16.856 16.198 28.564 1.00 84.25 271 LEU A C 1
ATOM 2121 O O . LEU A 1 271 ? -17.143 16.972 29.466 1.00 84.25 271 LEU A O 1
ATOM 2125 N N . LEU A 1 272 ? -15.738 16.332 27.842 1.00 81.00 272 LEU A N 1
ATOM 2126 C CA . LEU A 1 272 ? -14.776 17.423 28.054 1.00 81.00 272 LEU A CA 1
ATOM 2127 C C . LEU A 1 272 ? -15.283 18.783 27.556 1.00 81.00 272 LEU A C 1
ATOM 2129 O O . LEU A 1 272 ? -14.890 19.813 28.093 1.00 81.00 272 LEU A O 1
ATOM 2133 N N . LEU A 1 273 ? -16.137 18.792 26.530 1.00 80.62 273 LEU A N 1
ATOM 2134 C CA . LEU A 1 273 ? -16.831 19.996 26.056 1.00 80.62 273 LEU A CA 1
ATOM 2135 C C . LEU A 1 273 ? -17.960 20.431 27.000 1.00 80.62 273 LEU A C 1
ATOM 2137 O O . LEU A 1 273 ? -18.425 21.568 26.913 1.00 80.62 273 LEU A O 1
ATOM 2141 N N . LEU A 1 274 ? -18.411 19.535 27.879 1.00 79.00 274 LEU A N 1
ATOM 2142 C CA . LEU A 1 274 ? -19.474 19.788 28.837 1.00 79.00 274 LEU A CA 1
ATOM 2143 C C . LEU A 1 274 ? -18.909 20.607 30.005 1.00 79.00 274 LEU A C 1
ATOM 2145 O O . LEU A 1 274 ? -18.414 20.082 30.999 1.00 79.00 274 LEU A O 1
ATOM 2149 N N . ASP A 1 275 ? -18.945 21.928 29.853 1.00 70.88 275 ASP A N 1
ATOM 2150 C CA . ASP A 1 275 ? -18.502 22.869 30.878 1.00 70.88 275 ASP A CA 1
ATOM 2151 C C . ASP A 1 275 ? -19.553 22.982 31.991 1.00 70.88 275 ASP A C 1
ATOM 2153 O O . ASP A 1 275 ? -20.501 23.762 31.901 1.00 70.88 275 ASP A O 1
ATOM 2157 N N . VAL A 1 276 ? -19.380 22.188 33.051 1.00 66.12 276 VAL A N 1
ATOM 2158 C CA . VAL A 1 276 ? -20.269 22.165 34.229 1.00 66.12 276 VAL A CA 1
ATOM 2159 C C . VAL A 1 276 ? -20.362 23.537 34.911 1.00 66.12 276 VAL A C 1
ATOM 2161 O O . VAL A 1 276 ? -21.360 23.824 35.559 1.00 66.12 276 VAL A O 1
ATOM 2164 N N . ARG A 1 277 ? -19.364 24.420 34.749 1.00 64.88 277 ARG A N 1
ATOM 2165 C CA . ARG A 1 277 ? -19.331 25.730 35.429 1.00 64.88 277 ARG A CA 1
ATOM 2166 C C . ARG A 1 277 ? -20.231 26.772 34.773 1.00 64.88 277 ARG A C 1
ATOM 2168 O O . ARG A 1 277 ? -20.527 27.795 35.386 1.00 64.88 277 ARG A O 1
ATOM 2175 N N . LYS A 1 278 ? -20.664 26.538 33.534 1.00 62.09 278 LYS A N 1
ATOM 2176 C CA . LYS A 1 278 ? -21.630 27.387 32.832 1.00 62.09 278 LYS A CA 1
ATOM 2177 C C . LYS A 1 278 ? -23.039 26.908 33.146 1.00 62.09 278 LYS A C 1
ATOM 2179 O O . LYS A 1 278 ? -23.768 26.436 32.277 1.00 62.09 278 LYS A O 1
ATOM 2184 N N . GLU A 1 279 ? -23.427 27.022 34.410 1.00 58.22 279 GLU A N 1
ATOM 2185 C CA . GLU A 1 279 ? -24.814 26.806 34.798 1.00 58.22 279 GLU A CA 1
ATOM 2186 C C . GLU A 1 279 ? -25.667 27.932 34.205 1.00 58.22 279 GLU A C 1
ATOM 2188 O O . GLU A 1 279 ? -25.647 29.083 34.641 1.00 58.22 279 GLU A O 1
ATOM 2193 N N . HIS A 1 280 ? -26.400 27.622 33.141 1.00 61.69 280 HIS A N 1
ATOM 2194 C CA . HIS A 1 280 ? -27.352 28.555 32.564 1.00 61.69 280 HIS A CA 1
ATOM 2195 C C . HIS A 1 280 ? -28.683 28.420 33.309 1.00 61.69 280 HIS A C 1
ATOM 2197 O O . HIS A 1 280 ? -29.435 27.475 33.076 1.00 61.69 280 HIS A O 1
ATOM 2203 N N . VAL A 1 281 ? -29.008 29.407 34.153 1.00 60.78 281 VAL A N 1
ATOM 2204 C CA . VAL A 1 281 ? -30.261 29.492 34.943 1.00 60.78 281 VAL A CA 1
ATOM 2205 C C . VAL A 1 281 ? -31.521 29.284 34.084 1.00 60.78 281 VAL A C 1
ATOM 2207 O O . VAL A 1 281 ? -32.553 28.827 34.561 1.00 60.78 281 VAL A O 1
ATOM 2210 N N . LYS A 1 282 ? -31.437 29.578 32.783 1.00 68.44 282 LYS A N 1
ATOM 2211 C CA . LYS A 1 282 ? -32.566 29.539 31.849 1.00 68.44 282 LYS A CA 1
ATOM 2212 C C . LYS A 1 282 ? -32.936 28.135 31.345 1.00 68.44 282 LYS A C 1
ATOM 2214 O O . LYS A 1 282 ? -34.019 27.973 30.793 1.00 68.44 282 LYS A O 1
ATOM 2219 N N . PHE A 1 283 ? -32.076 27.127 31.528 1.00 70.25 283 PHE A N 1
ATOM 2220 C CA . PHE A 1 283 ? -32.299 25.771 31.007 1.00 70.25 283 PHE A CA 1
ATOM 2221 C C . PHE A 1 283 ? -31.995 24.699 32.056 1.00 70.25 283 PHE A C 1
ATOM 2223 O O . PHE A 1 283 ? -31.047 23.924 31.924 1.00 70.25 283 PHE A O 1
ATOM 2230 N N . TRP A 1 284 ? -32.829 24.633 33.095 1.00 77.62 284 TRP A N 1
ATOM 2231 C CA . TRP A 1 284 ? -32.747 23.566 34.089 1.00 77.62 284 TRP A CA 1
ATOM 2232 C C . TRP A 1 284 ? -33.031 22.193 33.457 1.00 77.62 284 TRP A C 1
ATOM 2234 O O . TRP A 1 284 ? -34.005 22.007 32.722 1.00 77.62 284 TRP A O 1
ATOM 2244 N N . ARG A 1 285 ? -32.165 21.215 33.741 1.00 79.81 285 ARG A N 1
ATOM 2245 C CA . ARG A 1 285 ? -32.308 19.816 33.319 1.00 79.81 285 ARG A CA 1
ATOM 2246 C C . ARG A 1 285 ? -32.158 18.926 34.556 1.00 79.81 285 ARG A C 1
ATOM 2248 O O . ARG A 1 285 ? -31.070 18.914 35.129 1.00 79.81 285 ARG A O 1
ATOM 2255 N N . PRO A 1 286 ? -33.185 18.159 34.965 1.00 84.50 286 PRO A N 1
ATOM 2256 C CA . PRO A 1 286 ? -33.076 17.311 36.149 1.00 84.50 286 PRO A CA 1
ATOM 2257 C C . PRO A 1 286 ? -32.008 16.232 35.931 1.00 84.50 286 PRO A C 1
ATOM 2259 O O . PRO A 1 286 ? -32.050 15.516 34.931 1.00 84.50 286 PRO A O 1
ATOM 2262 N N . GLN A 1 287 ? -31.050 16.093 36.847 1.00 87.12 287 GLN A N 1
ATOM 2263 C CA . GLN A 1 287 ? -30.123 14.958 36.911 1.00 87.12 287 GLN A CA 1
ATOM 2264 C C . GLN A 1 287 ? -30.544 14.097 38.099 1.00 87.12 287 GLN A C 1
ATOM 2266 O O . GLN A 1 287 ? -30.470 14.540 39.240 1.00 87.12 287 GLN A O 1
ATOM 2271 N N . ILE A 1 288 ? -31.077 12.907 37.823 1.00 89.31 288 ILE A N 1
ATOM 2272 C CA . ILE A 1 288 ? -31.760 12.090 38.829 1.00 89.31 288 ILE A CA 1
ATOM 2273 C C . ILE A 1 288 ? -30.847 10.930 39.224 1.00 89.31 288 ILE A C 1
ATOM 2275 O O . ILE A 1 288 ? -30.449 10.131 38.373 1.00 89.31 288 ILE A O 1
ATOM 2279 N N . LEU A 1 289 ? -30.536 10.851 40.516 1.00 91.75 289 LEU A N 1
ATOM 2280 C CA . LEU A 1 289 ? -29.986 9.670 41.171 1.00 91.75 289 LEU A CA 1
ATOM 2281 C C . LEU A 1 289 ? -31.131 9.004 41.937 1.00 91.75 289 LEU A C 1
ATOM 2283 O O . LEU A 1 289 ? -31.607 9.548 42.932 1.00 91.75 289 LEU A O 1
ATOM 2287 N N . LEU A 1 290 ? -31.601 7.857 41.453 1.00 90.69 290 LEU A N 1
ATOM 2288 C CA . LEU A 1 290 ? -32.689 7.113 42.078 1.00 90.69 290 LEU A CA 1
ATOM 2289 C C . LEU A 1 290 ? -32.109 6.024 42.983 1.00 90.69 290 LEU A C 1
ATOM 2291 O O . LEU A 1 290 ? -31.471 5.086 42.505 1.00 90.69 290 LEU A O 1
ATOM 2295 N N . MET A 1 291 ? -32.349 6.143 44.286 1.00 90.69 291 MET A N 1
ATOM 2296 C CA . MET A 1 291 ? -31.919 5.149 45.267 1.00 90.69 291 MET A CA 1
ATOM 2297 C C . MET A 1 291 ? -32.935 4.010 45.340 1.00 90.69 291 MET A C 1
ATOM 2299 O O . MET A 1 291 ? -34.109 4.241 45.619 1.00 90.69 291 MET A O 1
ATOM 2303 N N . VAL A 1 292 ? -32.486 2.779 45.096 1.00 87.56 292 VAL A N 1
ATOM 2304 C CA . VAL A 1 292 ? -33.343 1.591 45.047 1.00 87.56 292 VAL A CA 1
ATOM 2305 C C . VAL A 1 292 ? -32.748 0.474 45.900 1.00 87.56 292 VAL A C 1
ATOM 2307 O O . VAL A 1 292 ? -31.611 0.051 45.696 1.00 87.56 292 VAL A O 1
ATOM 2310 N N . ALA A 1 293 ? -33.537 -0.038 46.847 1.00 81.62 293 ALA A N 1
ATOM 2311 C CA . ALA A 1 293 ? -33.144 -1.170 47.687 1.00 81.62 293 ALA A CA 1
ATOM 2312 C C . ALA A 1 293 ? -33.211 -2.509 46.935 1.00 81.62 293 ALA A C 1
ATOM 2314 O O . ALA A 1 293 ? -32.355 -3.358 47.130 1.00 81.62 293 ALA A O 1
ATOM 2315 N N . ASN A 1 294 ? -34.192 -2.710 46.054 1.00 79.88 294 ASN A N 1
ATOM 2316 C CA . ASN A 1 294 ? -34.244 -3.881 45.179 1.00 79.88 294 ASN A CA 1
ATOM 2317 C C . ASN A 1 294 ? -34.929 -3.498 43.851 1.00 79.88 294 ASN A C 1
ATOM 2319 O O . ASN A 1 294 ? -36.057 -2.996 43.874 1.00 79.88 294 ASN A O 1
ATOM 2323 N N . PRO A 1 295 ? -34.271 -3.693 42.692 1.00 77.31 295 PRO A N 1
ATOM 2324 C CA . PRO A 1 295 ? -34.781 -3.231 41.402 1.00 77.31 295 PRO A CA 1
ATOM 2325 C C . PRO A 1 295 ? -36.089 -3.920 41.010 1.00 77.31 295 PRO A C 1
ATOM 2327 O O . PRO A 1 295 ? -36.944 -3.289 40.396 1.00 77.31 295 PRO A O 1
ATOM 2330 N N . ARG A 1 296 ? -36.289 -5.180 41.420 1.00 78.25 296 ARG A N 1
ATOM 2331 C CA . ARG A 1 296 ? -37.493 -5.949 41.076 1.00 78.25 296 ARG A CA 1
ATOM 2332 C C . ARG A 1 296 ? -38.739 -5.423 41.783 1.00 78.25 296 ARG A C 1
ATOM 2334 O O . ARG A 1 296 ? -39.792 -5.319 41.169 1.00 78.25 296 ARG A O 1
ATOM 2341 N N . THR A 1 297 ? -38.624 -5.048 43.056 1.00 83.44 297 THR A N 1
ATOM 2342 C CA . THR A 1 297 ? -39.754 -4.502 43.830 1.00 83.44 297 THR A CA 1
ATOM 2343 C C . THR A 1 297 ? -40.074 -3.055 43.471 1.00 83.44 297 THR A C 1
ATOM 2345 O O . THR A 1 297 ? -41.188 -2.597 43.694 1.00 83.44 297 THR A O 1
ATOM 2348 N N . SER A 1 298 ? -39.104 -2.322 42.922 1.00 84.69 298 SER A N 1
ATOM 2349 C CA . SER A 1 298 ? -39.223 -0.890 42.627 1.00 84.69 298 SER A CA 1
ATOM 2350 C C . SER A 1 298 ? -39.349 -0.590 41.130 1.00 84.69 298 SER A C 1
ATOM 2352 O O . SER A 1 298 ? -39.135 0.550 40.723 1.00 84.69 298 SER A O 1
ATOM 2354 N N . ALA A 1 299 ? -39.720 -1.582 40.313 1.00 85.38 299 ALA A N 1
ATOM 2355 C CA . ALA A 1 299 ? -39.827 -1.448 38.860 1.00 85.38 299 ALA A CA 1
ATOM 2356 C C . ALA A 1 299 ? -40.737 -0.281 38.435 1.00 85.38 299 ALA A C 1
ATOM 2358 O O . ALA A 1 299 ? -40.342 0.525 37.603 1.00 85.38 299 ALA A O 1
ATOM 2359 N N . GLN A 1 300 ? -41.895 -0.107 39.084 1.00 88.56 300 GLN A N 1
ATOM 2360 C CA . GLN A 1 300 ? -42.829 0.993 38.792 1.00 88.56 300 GLN A CA 1
ATOM 2361 C C . GLN A 1 300 ? -42.200 2.382 38.986 1.00 88.56 300 GLN A C 1
ATOM 2363 O O . GLN A 1 300 ? -42.445 3.295 38.199 1.00 88.56 300 GLN A O 1
ATOM 2368 N N . LEU A 1 301 ? -41.356 2.540 40.010 1.00 89.06 301 LEU A N 1
ATOM 2369 C CA . LEU A 1 301 ? -40.656 3.795 40.286 1.00 89.06 301 LEU A CA 1
ATOM 2370 C C . LEU A 1 301 ? -39.554 4.057 39.252 1.00 89.06 301 LEU A C 1
ATOM 2372 O O . LEU A 1 301 ? -39.362 5.194 38.830 1.00 89.06 301 LEU A O 1
ATOM 2376 N N . ILE A 1 302 ? -38.857 3.004 38.816 1.00 89.44 302 ILE A N 1
ATOM 2377 C CA . ILE A 1 302 ? -37.858 3.085 37.745 1.00 89.44 302 ILE A CA 1
ATOM 2378 C C . ILE A 1 302 ? -38.534 3.500 36.431 1.00 89.44 302 ILE A C 1
ATOM 2380 O O . ILE A 1 302 ? -38.046 4.416 35.771 1.00 89.44 302 ILE A O 1
ATOM 2384 N N . THR A 1 303 ? -39.680 2.900 36.090 1.00 88.75 303 THR A N 1
ATOM 2385 C CA . THR A 1 303 ? -40.469 3.258 34.901 1.00 88.75 303 THR A CA 1
ATOM 2386 C C . THR A 1 303 ? -40.953 4.704 34.963 1.00 88.75 303 THR A C 1
ATOM 2388 O O . THR A 1 303 ? -40.739 5.452 34.015 1.00 88.75 303 THR A O 1
ATOM 2391 N N . PHE A 1 304 ? -41.492 5.149 36.103 1.00 91.31 304 PHE A N 1
ATOM 2392 C CA . PHE A 1 304 ? -41.917 6.540 36.288 1.00 91.31 304 PHE A CA 1
ATOM 2393 C C . PHE A 1 304 ? -40.775 7.544 36.057 1.00 91.31 304 PHE A C 1
ATOM 2395 O O . PHE A 1 304 ? -40.954 8.553 35.375 1.00 91.31 304 PHE A O 1
ATOM 2402 N N . ILE A 1 305 ? -39.580 7.270 36.593 1.00 91.19 305 ILE A N 1
ATOM 2403 C CA . ILE A 1 305 ? -38.408 8.130 36.381 1.00 91.19 305 ILE A CA 1
ATOM 2404 C C . ILE A 1 305 ? -37.929 8.077 34.928 1.00 91.19 305 ILE A C 1
ATOM 2406 O O . ILE A 1 305 ? -37.538 9.114 34.388 1.00 91.19 305 ILE A O 1
ATOM 2410 N N . ASN A 1 306 ? -37.990 6.913 34.280 1.00 89.81 306 ASN A N 1
ATOM 2411 C CA . ASN A 1 306 ? -37.660 6.770 32.865 1.00 89.81 306 ASN A CA 1
ATOM 2412 C C . ASN A 1 306 ? -38.605 7.595 31.970 1.00 89.81 306 ASN A C 1
ATOM 2414 O O . ASN A 1 306 ? -38.133 8.312 31.083 1.00 89.81 306 ASN A O 1
ATOM 2418 N N . ASP A 1 307 ? -39.908 7.573 32.262 1.00 90.25 307 ASP A N 1
ATOM 2419 C CA . ASP A 1 307 ? -40.929 8.368 31.574 1.00 90.25 307 ASP A CA 1
ATOM 2420 C C . ASP A 1 307 ? -40.731 9.870 31.821 1.00 90.25 307 ASP A C 1
ATOM 2422 O O . ASP A 1 307 ? -40.734 10.668 30.878 1.00 90.25 307 ASP A O 1
ATOM 2426 N N . LEU A 1 308 ? -40.448 10.265 33.070 1.00 89.94 308 LEU A N 1
ATOM 2427 C CA . LEU A 1 308 ? -40.128 11.648 33.443 1.00 89.94 308 LEU A CA 1
ATOM 2428 C C . LEU A 1 308 ? -38.898 12.174 32.682 1.00 89.94 308 LEU A C 1
ATOM 2430 O O . LEU A 1 308 ? -38.861 13.333 32.262 1.00 89.94 308 LEU A O 1
ATOM 2434 N N . LYS A 1 309 ? -37.887 11.319 32.481 1.00 89.56 309 LYS A N 1
ATOM 2435 C CA . LYS A 1 309 ? -36.663 11.628 31.727 1.00 89.56 309 LYS A CA 1
ATOM 2436 C C . LYS A 1 309 ? -36.801 11.473 30.217 1.00 89.56 309 LYS A C 1
ATOM 2438 O O . LYS A 1 309 ? -35.879 11.896 29.514 1.00 89.56 309 LYS A O 1
ATOM 2443 N N . LYS A 1 310 ? -37.893 10.879 29.723 1.00 86.69 310 LYS A N 1
ATOM 2444 C CA . LYS A 1 310 ? -38.099 10.506 28.313 1.00 86.69 310 LYS A CA 1
ATOM 2445 C C . LYS A 1 310 ? -36.910 9.725 27.732 1.00 86.69 310 LYS A C 1
ATOM 2447 O O . LYS A 1 310 ? -36.438 10.034 26.641 1.00 86.69 310 LYS A O 1
ATOM 2452 N N . GLY A 1 311 ? -36.369 8.777 28.502 1.00 77.50 311 GLY A N 1
ATOM 2453 C CA . GLY A 1 311 ? -35.203 7.975 28.104 1.00 77.50 311 GLY A CA 1
ATOM 2454 C C . GLY A 1 311 ? -33.845 8.692 28.183 1.00 77.50 311 GLY A C 1
ATOM 2455 O O . GLY A 1 311 ? -32.853 8.209 27.640 1.00 77.50 311 GLY A O 1
ATOM 2456 N N . GLY A 1 312 ? -33.767 9.858 28.835 1.00 81.88 312 GLY A N 1
ATOM 2457 C CA . GLY A 1 312 ? -32.497 10.521 29.141 1.00 81.88 312 GLY A CA 1
ATOM 2458 C C . GLY A 1 312 ? -31.702 9.833 30.262 1.00 81.88 312 GLY A C 1
ATOM 2459 O O . GLY A 1 312 ? -32.207 8.977 30.978 1.00 81.88 312 GLY A O 1
ATOM 2460 N N . LEU A 1 313 ? -30.453 10.262 30.472 1.00 85.00 313 LEU A N 1
ATOM 2461 C CA . LEU A 1 313 ? -29.579 9.695 31.506 1.00 85.00 313 LEU A CA 1
ATOM 2462 C C . LEU A 1 313 ? -30.133 9.924 32.928 1.00 85.00 313 LEU A C 1
ATOM 2464 O O . LEU A 1 313 ? -30.359 11.075 33.327 1.00 85.00 313 LEU A O 1
ATOM 2468 N N . PHE A 1 314 ? -30.266 8.838 33.691 1.00 89.19 314 PHE A N 1
ATOM 2469 C CA . PHE A 1 314 ? -30.430 8.807 35.147 1.00 89.19 314 PHE A CA 1
ATOM 2470 C C . PHE A 1 314 ? -29.603 7.652 35.730 1.00 89.19 314 PHE A C 1
ATOM 2472 O O . PHE A 1 314 ? -29.260 6.709 35.018 1.00 89.19 314 PHE A O 1
ATOM 2479 N N . VAL A 1 315 ? -29.237 7.746 37.008 1.00 90.25 315 VAL A N 1
ATOM 2480 C CA . VAL A 1 315 ? -28.377 6.760 37.681 1.00 90.25 315 VAL A CA 1
ATOM 2481 C C . VAL A 1 315 ? -29.186 6.033 38.749 1.00 90.25 315 VAL A C 1
ATOM 2483 O O . VAL A 1 315 ? -29.878 6.673 39.536 1.00 90.25 315 VAL A O 1
ATOM 2486 N N . LEU A 1 316 ? -29.090 4.703 38.789 1.00 89.31 316 LEU A N 1
ATOM 2487 C CA . LEU A 1 316 ? -29.660 3.871 39.849 1.00 89.31 316 LEU A CA 1
ATOM 2488 C C . LEU A 1 316 ? -28.591 3.608 40.912 1.00 89.31 316 LEU A C 1
ATOM 2490 O O . LEU A 1 316 ? -27.550 3.023 40.615 1.00 89.31 316 LEU A O 1
ATOM 2494 N N . GLY A 1 317 ? -28.840 4.051 42.140 1.00 88.25 317 GLY A N 1
ATOM 2495 C CA . GLY A 1 317 ? -27.973 3.809 43.288 1.00 88.25 317 GLY A CA 1
ATOM 2496 C C . GLY A 1 317 ? -28.531 2.696 44.169 1.00 88.25 317 GLY A C 1
ATOM 2497 O O . GLY A 1 317 ? -29.688 2.750 44.577 1.00 88.25 317 GLY A O 1
ATOM 2498 N N . HIS A 1 318 ? -27.709 1.705 44.498 1.00 85.06 318 HIS A N 1
ATOM 2499 C CA . HIS A 1 318 ? -28.046 0.657 45.458 1.00 85.06 318 HIS A CA 1
ATOM 2500 C C . HIS A 1 318 ? -26.966 0.582 46.529 1.00 85.06 318 HIS A C 1
ATOM 2502 O O . HIS A 1 318 ? -25.776 0.595 46.213 1.00 85.06 318 HIS A O 1
ATOM 2508 N N . VAL A 1 319 ? -27.385 0.519 47.791 1.00 83.56 319 VAL A N 1
ATOM 2509 C CA . VAL A 1 319 ? -26.481 0.443 48.939 1.00 83.56 319 VAL A CA 1
ATOM 2510 C C . VAL A 1 319 ? -26.719 -0.881 49.639 1.00 83.56 319 VAL A C 1
ATOM 2512 O O . VAL A 1 319 ? -27.811 -1.131 50.146 1.00 83.56 319 VAL A O 1
ATOM 2515 N N . GLN A 1 320 ? -25.679 -1.706 49.687 1.00 78.88 320 GLN A N 1
ATOM 2516 C CA . GLN A 1 320 ? -25.682 -2.959 50.425 1.00 78.88 320 GLN A CA 1
ATOM 2517 C C . GLN A 1 320 ? -24.832 -2.790 51.686 1.00 78.88 320 GLN A C 1
ATOM 2519 O O . GLN A 1 320 ? -23.664 -2.412 51.611 1.00 78.88 320 GLN A O 1
ATOM 2524 N N . ILE A 1 321 ? -25.431 -3.037 52.850 1.00 82.31 321 ILE A N 1
ATOM 2525 C CA . ILE A 1 321 ? -24.773 -2.850 54.146 1.00 82.31 321 ILE A CA 1
ATOM 2526 C C . ILE A 1 321 ? -24.048 -4.148 54.524 1.00 82.31 321 ILE A C 1
ATOM 2528 O O . ILE A 1 321 ? -24.695 -5.176 54.721 1.00 82.31 321 ILE A O 1
ATOM 2532 N N . GLY A 1 322 ? -22.718 -4.109 54.640 1.00 81.62 322 GLY A N 1
ATOM 2533 C CA . GLY A 1 322 ? -21.907 -5.225 55.136 1.00 81.62 322 GLY A CA 1
ATOM 2534 C C . GLY A 1 322 ? -20.404 -5.065 54.879 1.00 81.62 322 GLY A C 1
ATOM 2535 O O . GLY A 1 322 ? -19.950 -4.031 54.394 1.00 81.62 322 GLY A O 1
ATOM 2536 N N . ASP A 1 323 ? -19.630 -6.091 55.240 1.00 81.88 323 ASP A N 1
ATOM 2537 C CA . ASP A 1 323 ? -18.167 -6.114 55.102 1.00 81.88 323 ASP A CA 1
ATOM 2538 C C . ASP A 1 323 ? -17.740 -6.494 53.668 1.00 81.88 323 ASP A C 1
ATOM 2540 O O . ASP A 1 323 ? -18.055 -7.584 53.174 1.00 81.88 323 ASP A O 1
ATOM 2544 N N . LEU A 1 324 ? -17.001 -5.599 52.999 1.00 73.25 324 LEU A N 1
ATOM 2545 C CA . LEU A 1 324 ? -16.651 -5.684 51.574 1.00 73.25 324 LEU A CA 1
ATOM 2546 C C . LEU A 1 324 ? -15.902 -6.982 51.222 1.00 73.25 324 LEU A C 1
ATOM 2548 O O . LEU A 1 324 ? -16.139 -7.565 50.161 1.00 73.25 324 LEU A O 1
ATOM 2552 N N . GLY A 1 325 ? -15.044 -7.474 52.125 1.00 73.12 325 GLY A N 1
ATOM 2553 C CA . GLY A 1 325 ? -14.258 -8.696 51.915 1.00 73.12 325 GLY A CA 1
ATOM 2554 C C . GLY A 1 325 ? -15.104 -9.973 51.857 1.00 73.12 325 GLY A C 1
ATOM 2555 O O . GLY A 1 325 ? -14.762 -10.910 51.139 1.00 73.12 325 GLY A O 1
ATOM 2556 N N . LYS A 1 326 ? -16.248 -9.996 52.555 1.00 69.81 326 LYS A N 1
ATOM 2557 C CA . LYS A 1 326 ? -17.172 -11.146 52.607 1.00 69.81 326 LYS A CA 1
ATOM 2558 C C . LYS A 1 326 ? -18.274 -11.071 51.543 1.00 69.81 326 LYS A C 1
ATOM 2560 O O . LYS A 1 326 ? -18.912 -12.077 51.245 1.00 69.81 326 LYS A O 1
ATOM 2565 N N . MET A 1 327 ? -18.487 -9.895 50.950 1.00 62.91 327 MET A N 1
ATOM 2566 C CA . MET A 1 327 ? -19.583 -9.615 50.013 1.00 62.91 327 MET A CA 1
ATOM 2567 C C . MET A 1 327 ? -19.228 -9.782 48.529 1.00 62.91 327 MET A C 1
ATOM 2569 O O . MET A 1 327 ? -20.129 -9.780 47.691 1.00 62.91 327 MET A O 1
ATOM 2573 N N . ALA A 1 328 ? -17.957 -9.988 48.173 1.00 61.62 328 ALA A N 1
ATOM 2574 C CA . ALA A 1 328 ? -17.530 -10.167 46.778 1.00 61.62 328 ALA A CA 1
ATOM 2575 C C . ALA A 1 328 ? -18.279 -11.277 45.986 1.00 61.62 328 ALA A C 1
ATOM 2577 O O . ALA A 1 328 ? -18.543 -11.070 44.796 1.00 61.62 328 ALA A O 1
ATOM 2578 N N . PRO A 1 329 ? -18.672 -12.427 46.580 1.00 59.84 329 PRO A N 1
ATOM 2579 C CA . PRO A 1 329 ? -19.509 -13.422 45.899 1.00 59.84 329 PRO A CA 1
ATOM 2580 C C . PRO A 1 329 ? -20.962 -12.950 45.718 1.00 59.84 329 PRO A C 1
ATOM 2582 O O . PRO A 1 329 ? -21.556 -13.164 44.664 1.00 59.84 329 PRO A O 1
ATOM 2585 N N . CYS A 1 330 ? -21.514 -12.257 46.720 1.00 57.06 330 CYS A N 1
ATOM 2586 C CA . CYS A 1 330 ? -22.888 -11.746 46.725 1.00 57.06 330 CYS A CA 1
ATOM 2587 C C . CYS A 1 330 ? -23.081 -10.598 45.714 1.00 57.06 330 CYS A C 1
ATOM 2589 O O . CYS A 1 330 ? -24.063 -10.587 44.978 1.00 57.06 330 CYS A O 1
ATOM 2591 N N . LEU A 1 331 ? -22.094 -9.709 45.561 1.00 57.28 331 LEU A N 1
ATOM 2592 C CA . LEU A 1 331 ? -22.096 -8.633 44.556 1.00 57.28 331 LEU A CA 1
ATOM 2593 C C . LEU A 1 331 ? -22.211 -9.156 43.111 1.00 57.28 331 LEU A C 1
ATOM 2595 O O . LEU A 1 331 ? -22.758 -8.480 42.238 1.00 57.28 331 LEU A O 1
ATOM 2599 N N . ARG A 1 332 ? -21.725 -10.378 42.846 1.00 57.22 332 ARG A N 1
ATOM 2600 C CA . ARG A 1 332 ? -21.860 -11.044 41.541 1.00 57.22 332 ARG A CA 1
ATOM 2601 C C . ARG A 1 332 ? -23.304 -11.483 41.260 1.00 57.22 332 ARG A C 1
ATOM 2603 O O . ARG A 1 332 ? -23.745 -11.353 40.122 1.00 57.22 332 ARG A O 1
ATOM 2610 N N . SER A 1 333 ? -24.029 -11.930 42.290 1.00 58.25 333 SER A N 1
ATOM 2611 C CA . SER A 1 333 ? -25.471 -12.229 42.230 1.00 58.25 333 SER A CA 1
ATOM 2612 C C . SER A 1 333 ? -26.279 -10.966 41.949 1.00 58.25 333 SER A C 1
ATOM 2614 O O . SER A 1 333 ? -27.074 -10.941 41.018 1.00 58.25 333 SER A O 1
ATOM 2616 N N . VAL A 1 334 ? -25.999 -9.886 42.685 1.00 60.00 334 VAL A N 1
ATOM 2617 C CA . VAL A 1 334 ? -26.689 -8.600 42.518 1.00 60.00 334 VAL A CA 1
ATOM 2618 C C . VAL A 1 334 ? -26.516 -8.068 41.093 1.00 60.00 334 VAL A C 1
ATOM 2620 O O . VAL A 1 334 ? -27.484 -7.659 40.466 1.00 60.00 334 VAL A O 1
ATOM 2623 N N . ARG A 1 335 ? -25.314 -8.158 40.507 1.00 57.59 335 ARG A N 1
ATOM 2624 C CA . ARG A 1 335 ? -25.092 -7.767 39.102 1.00 57.59 335 ARG A CA 1
ATOM 2625 C C . ARG A 1 335 ? -25.975 -8.536 38.109 1.00 57.59 335 ARG A C 1
ATOM 2627 O O . ARG A 1 335 ? -26.351 -7.964 37.090 1.00 57.59 335 ARG A O 1
ATOM 2634 N N . SER A 1 336 ? -26.313 -9.793 38.396 1.00 60.12 336 SER A N 1
ATOM 2635 C CA . SER A 1 336 ? -27.250 -10.574 37.579 1.00 60.12 336 SER A CA 1
ATOM 2636 C C . SER A 1 336 ? -28.681 -10.045 37.687 1.00 60.12 336 SER A C 1
ATOM 2638 O O . SER A 1 336 ? -29.395 -10.029 36.691 1.00 60.12 336 SER A O 1
ATOM 2640 N N . ASP A 1 337 ? -29.088 -9.570 38.865 1.00 59.59 337 ASP A N 1
ATOM 2641 C CA . ASP A 1 337 ? -30.430 -9.025 39.098 1.00 59.59 337 ASP A CA 1
ATOM 2642 C C . ASP A 1 337 ? -30.654 -7.658 38.428 1.00 59.59 337 ASP A C 1
ATOM 2644 O O . ASP A 1 337 ? -31.793 -7.309 38.129 1.00 59.59 337 ASP A O 1
ATOM 2648 N N . TYR A 1 338 ? -29.580 -6.906 38.153 1.00 58.06 338 TYR A N 1
ATOM 2649 C CA . TYR A 1 338 ? -29.611 -5.639 37.402 1.00 58.06 338 TYR A CA 1
ATOM 2650 C C . TYR A 1 338 ? -29.387 -5.803 35.889 1.00 58.06 338 TYR A C 1
ATOM 2652 O O . TYR A 1 338 ? -29.598 -4.853 35.141 1.00 58.06 338 TYR A O 1
ATOM 2660 N N . ASN A 1 339 ? -28.988 -6.989 35.420 1.00 53.06 339 ASN A N 1
ATOM 2661 C CA . ASN A 1 339 ? -28.803 -7.304 33.997 1.00 53.06 339 ASN A CA 1
ATOM 2662 C C . ASN A 1 339 ? -30.128 -7.650 33.285 1.00 53.06 339 ASN A C 1
ATOM 2664 O O . ASN A 1 339 ? -30.125 -8.316 32.250 1.00 53.06 339 ASN A O 1
ATOM 2668 N N . VAL A 1 340 ? -31.261 -7.210 33.833 1.00 49.50 340 VAL A N 1
ATOM 2669 C CA . VAL A 1 340 ? -32.566 -7.330 33.184 1.00 49.50 340 VAL A CA 1
ATOM 2670 C C . VAL A 1 340 ? -32.620 -6.273 32.088 1.00 49.50 340 VAL A C 1
ATOM 2672 O O . VAL A 1 340 ? -32.666 -5.072 32.351 1.00 49.50 340 VAL A O 1
ATOM 2675 N N . THR A 1 341 ? -32.541 -6.719 30.842 1.00 42.50 341 THR A N 1
ATOM 2676 C CA . THR A 1 341 ? -32.820 -5.892 29.673 1.00 42.50 341 THR A CA 1
ATOM 2677 C C . THR A 1 341 ? -34.217 -5.293 29.816 1.00 42.50 341 THR A C 1
ATOM 2679 O O . THR A 1 341 ? -35.180 -6.030 29.976 1.00 42.50 341 THR A O 1
ATOM 2682 N N . LEU A 1 342 ? -34.327 -3.963 29.747 1.00 38.91 342 LEU A N 1
ATOM 2683 C CA . LEU A 1 342 ? -35.583 -3.188 29.783 1.00 38.91 342 LEU A CA 1
ATOM 2684 C C . LEU A 1 342 ? -36.472 -3.406 28.530 1.00 38.91 342 LEU A C 1
ATOM 2686 O O . LEU A 1 342 ? -37.127 -2.476 28.072 1.00 38.91 342 LEU A O 1
ATOM 2690 N N . TYR A 1 343 ? -36.432 -4.598 27.934 1.00 33.53 343 TYR A N 1
ATOM 2691 C CA . TYR A 1 343 ? -37.108 -4.955 26.682 1.00 33.53 343 TYR A CA 1
ATOM 2692 C C . TYR A 1 343 ? -38.068 -6.146 26.821 1.00 33.53 343 TYR A C 1
ATOM 2694 O O . TYR A 1 343 ? -38.513 -6.651 25.795 1.00 33.53 343 TYR A O 1
ATOM 2702 N N . ASP A 1 344 ? -38.401 -6.551 28.050 1.00 28.88 344 ASP A N 1
ATOM 2703 C CA . ASP A 1 344 ? -39.509 -7.473 28.335 1.00 28.88 344 ASP A CA 1
ATOM 2704 C C . ASP A 1 344 ? -40.610 -6.765 29.132 1.00 28.88 344 ASP A C 1
ATOM 2706 O O . ASP A 1 344 ? -40.272 -6.091 30.138 1.00 28.88 344 ASP A O 1
#

Sequence (344 aa):
MVSFFVVSPKTVVIVRQVGNESQSIYTNYTGFSMATLRENLWGDLKNPSYAIPKGTVIAVIYTFLVYLLLCFLVSFTCDRMLLKGDYVFFRQINIWPPFVVIGVYAASLSASMSTLIGASRILHALACDELFGVILAPAKKTSKTGNPWVAVLYTWLMVQCVLFAGKLNTIAGVVTIFFLMAYAAVDLACLALEWASAPNFRPTFQLFSWHTCLLGIISCLVMMFLINPAYASCGIVLMLALLVVIHYRSPTSSWGYISQALIFHQVRKYLLLLDVRKEHVKFWRPQILLMVANPRTSAQLITFINDLKKGGLFVLGHVQIGDLGKMAPCLRSVRSDYNVTLYD

Radius of gyration: 29.88 Å; chains: 1; bounding box: 74×55×91 Å

Organism: Chiloscyllium punctatum (NCBI:txid137246)

Foldseek 3Di:
DLLQQQQDQPQDQDFDDDDPDTDGDGDDQPLQPPVLLCCLAPVPDPDRNPCVNVVVVVVVVVVVVVVVVVVVVCVVPPDPVLVVPDPLSVLVPDPHNVVSVVVVVVVVVVVVVVVLSNQLSVLCSVCVSCLVPPPSVLQVDADPVRHSVSSSVVSVVVVVVLVVPDDPLVSVLLVLLLVLLVQLVSLVVSLVCVVLVQVSDDRPDPPDDNVVSVVSNVVSLVVNVVSPVVSNVVSVVVSVVVVVSSVVRSDDDPPDHSVRSSVVVVVVVVVVVPDPVPPDPVDDDDAAEAEDQACVVCVVVVVVVCVVNVNDDYHYDYDDDDDPVVCVVVVVVNVVRVPPDPPD

Secondary structure (DSSP, 8-state):
--GGGS-------EEEEETTEEEEEPP-SBSB-HHHHHHHHHTT-SSHHHHHHHHHHHHHHHHHHHHHHHHHHHHHHS-HHHHHH-TTTHHHHSSSHHHHHHHHHHHHHHHHHHHHHHHHHHHHHHHHTTTTTTTTGGGG---TTS--HHHHHHHHHHHHHHHHT--HHHHHHHHHHHHHHHHHHHHHHHHHHHHTT-TT-----TT--HHHHHHHHHHHHHHHHHH-HHHHHHHHHHHHHHHHHHHHHS---SS--HHHHHHHHHHHHHHHH--TT---TT------EEE-S-TTTTHHHHHHHHHHHTT---EEE----S-HHHHHHHHHHHHHHH---TT-

InterPro domains:
  IPR004841 Amino acid permease/SLC12A domain [PF00324] (40-289)
  IPR004842 SLC12A transporter family [PTHR11827] (40-324)

pLDDT: mean 77.06, std 17.45, range [28.81, 95.94]